Protein AF-A0A5B6ZRL1-F1 (afdb_monomer_lite)

Structure (mmCIF, N/CA/C/O backbone):
data_AF-A0A5B6ZRL1-F1
#
_entry.id   AF-A0A5B6ZRL1-F1
#
loop_
_atom_site.group_PDB
_atom_site.id
_atom_site.type_symbol
_atom_site.label_atom_id
_atom_site.label_alt_id
_atom_site.label_comp_id
_atom_site.label_asym_id
_atom_site.label_entity_id
_atom_site.label_seq_id
_atom_site.pdbx_PDB_ins_code
_atom_site.Cartn_x
_atom_site.Cartn_y
_atom_site.Cartn_z
_atom_site.occupancy
_atom_site.B_iso_or_equiv
_atom_site.auth_seq_id
_atom_site.auth_comp_id
_atom_site.auth_asym_id
_atom_site.auth_atom_id
_atom_site.pdbx_PDB_model_num
ATOM 1 N N . LEU A 1 1 ? 3.413 15.787 -15.673 1.00 59.19 1 LEU A N 1
ATOM 2 C CA . LEU A 1 1 ? 4.316 14.612 -15.579 1.00 59.19 1 LEU A CA 1
ATOM 3 C C . LEU A 1 1 ? 5.682 14.941 -14.948 1.00 59.19 1 LEU A C 1
ATOM 5 O O . LEU A 1 1 ? 6.526 14.059 -14.912 1.00 59.19 1 LEU A O 1
ATOM 9 N N . SER A 1 2 ? 5.915 16.149 -14.403 1.00 73.62 2 SER A N 1
ATOM 10 C CA . SER A 1 2 ? 7.206 16.544 -13.793 1.00 73.62 2 SER A CA 1
ATOM 11 C C . SER A 1 2 ? 7.621 15.708 -12.577 1.00 73.62 2 SER A C 1
ATOM 13 O O . SER A 1 2 ? 8.793 15.676 -12.236 1.00 73.62 2 SER A O 1
ATOM 15 N N . GLU A 1 3 ? 6.664 15.022 -11.952 1.00 80.38 3 GLU A N 1
ATOM 16 C CA . GLU A 1 3 ? 6.869 14.191 -10.762 1.00 80.38 3 GLU A CA 1
ATOM 17 C C . GLU A 1 3 ? 6.916 12.687 -11.077 1.00 80.38 3 GLU A C 1
ATOM 19 O O . GLU A 1 3 ? 6.940 11.867 -10.162 1.00 80.38 3 GLU A O 1
ATOM 24 N N . LEU A 1 4 ? 6.883 12.299 -12.359 1.00 81.25 4 LEU A N 1
ATOM 25 C CA . LEU A 1 4 ? 6.830 10.892 -12.759 1.00 81.25 4 LEU A CA 1
ATOM 26 C C . LEU A 1 4 ? 8.109 10.167 -12.318 1.00 81.25 4 LEU A C 1
ATOM 28 O O . LEU A 1 4 ? 9.207 10.618 -12.639 1.00 81.25 4 LEU A O 1
ATOM 32 N N . GLN A 1 5 ? 7.959 9.048 -11.608 1.00 82.69 5 GLN A N 1
ATOM 33 C CA . GLN A 1 5 ? 9.084 8.236 -11.121 1.00 82.69 5 GLN A CA 1
ATOM 34 C C . GLN A 1 5 ? 9.186 6.875 -11.807 1.00 82.69 5 GLN A C 1
ATOM 36 O O . GLN A 1 5 ? 10.269 6.295 -11.884 1.00 82.69 5 GLN A O 1
ATOM 41 N N . THR A 1 6 ? 8.070 6.373 -12.331 1.00 81.00 6 THR A N 1
ATOM 42 C CA . THR A 1 6 ? 7.945 4.990 -12.782 1.00 81.00 6 THR A CA 1
ATOM 43 C C . THR A 1 6 ? 7.030 4.914 -13.994 1.00 81.00 6 THR A C 1
ATOM 45 O O . THR A 1 6 ? 5.968 5.536 -14.010 1.00 81.00 6 THR A O 1
ATOM 48 N N . VAL A 1 7 ? 7.432 4.128 -14.987 1.00 85.31 7 VAL A N 1
ATOM 49 C CA . VAL A 1 7 ? 6.616 3.740 -16.139 1.00 85.31 7 VAL A CA 1
ATOM 50 C C . VAL A 1 7 ? 6.616 2.220 -16.207 1.00 85.31 7 VAL A C 1
ATOM 52 O O . VAL A 1 7 ? 7.677 1.624 -16.352 1.00 85.31 7 VAL A O 1
ATOM 55 N N . ILE A 1 8 ? 5.446 1.594 -16.090 1.00 85.00 8 ILE A N 1
ATOM 56 C CA . ILE A 1 8 ? 5.273 0.146 -16.258 1.00 85.00 8 ILE A CA 1
ATOM 57 C C . ILE A 1 8 ? 4.310 -0.051 -17.421 1.00 85.00 8 ILE A C 1
ATOM 59 O O . ILE A 1 8 ? 3.142 0.319 -17.332 1.00 85.00 8 ILE A O 1
ATOM 63 N N . LEU A 1 9 ? 4.819 -0.599 -18.520 1.00 88.25 9 LEU A N 1
ATOM 64 C CA . LEU A 1 9 ? 4.076 -0.847 -19.756 1.00 88.25 9 LEU A CA 1
ATOM 65 C C . LEU A 1 9 ? 4.361 -2.260 -20.283 1.00 88.25 9 LEU A C 1
ATOM 67 O O . LEU A 1 9 ? 4.438 -2.499 -21.488 1.00 88.25 9 LEU A O 1
ATOM 71 N N . ARG A 1 10 ? 4.495 -3.225 -19.374 1.00 86.94 10 ARG A N 1
ATOM 72 C CA . ARG A 1 10 ? 4.679 -4.641 -19.713 1.00 86.94 10 ARG A CA 1
ATOM 73 C C . ARG A 1 10 ? 3.472 -5.187 -20.478 1.00 86.94 10 ARG A C 1
ATOM 75 O O . ARG A 1 10 ? 2.354 -4.781 -20.183 1.00 86.94 10 ARG A O 1
ATOM 82 N N . HIS A 1 11 ? 3.669 -6.121 -21.407 1.00 86.75 11 HIS A N 1
ATOM 83 C CA . HIS A 1 11 ? 2.570 -6.804 -22.117 1.00 86.75 11 HIS A CA 1
ATOM 84 C C . HIS A 1 11 ? 1.607 -5.877 -22.889 1.00 86.75 11 HIS A C 1
ATOM 86 O O . HIS A 1 11 ? 0.419 -6.172 -23.005 1.00 86.75 11 HIS A O 1
ATOM 92 N N . ASN A 1 12 ? 2.096 -4.760 -23.434 1.00 91.12 12 ASN A N 1
ATOM 93 C CA . ASN A 1 12 ? 1.270 -3.779 -24.154 1.00 91.12 12 ASN A CA 1
ATOM 94 C C . ASN A 1 12 ? 1.413 -3.852 -25.683 1.00 91.12 12 ASN A C 1
ATOM 96 O O . ASN A 1 12 ? 0.929 -2.966 -26.383 1.00 91.12 12 ASN A O 1
ATOM 100 N N . GLN A 1 13 ? 2.069 -4.891 -26.214 1.00 93.62 13 GLN A N 1
ATOM 101 C CA . GLN A 1 13 ? 2.293 -5.078 -27.656 1.00 93.62 13 GLN A CA 1
ATOM 102 C C . GLN A 1 13 ? 3.012 -3.889 -28.327 1.00 93.62 13 GLN A C 1
ATOM 104 O O . GLN A 1 13 ? 2.848 -3.646 -29.523 1.00 93.62 13 GLN A O 1
ATOM 109 N N . LEU A 1 14 ? 3.819 -3.139 -27.570 1.00 94.69 14 LEU A N 1
ATOM 110 C CA . LEU A 1 14 ? 4.582 -2.005 -28.093 1.00 94.69 14 LEU A CA 1
ATOM 111 C C . LEU A 1 14 ? 5.613 -2.506 -29.109 1.00 94.69 14 LEU A C 1
ATOM 113 O O . LEU A 1 14 ? 6.352 -3.437 -28.806 1.00 94.69 14 LEU A O 1
ATOM 117 N N . TYR A 1 15 ? 5.671 -1.912 -30.301 1.00 95.56 15 TYR A N 1
ATOM 118 C CA . TYR A 1 15 ? 6.506 -2.394 -31.404 1.00 95.56 15 TYR A CA 1
ATOM 119 C C . TYR A 1 15 ? 7.391 -1.296 -31.999 1.00 95.56 15 TYR A C 1
ATOM 121 O O . TYR A 1 15 ? 7.114 -0.107 -31.856 1.00 95.56 15 TYR A O 1
ATOM 129 N N . GLY A 1 16 ? 8.437 -1.717 -32.712 1.00 93.44 16 GLY A N 1
ATOM 130 C CA . GLY A 1 16 ? 9.358 -0.823 -33.414 1.00 93.44 16 GLY A CA 1
ATOM 131 C C . GLY A 1 16 ? 10.571 -0.426 -32.574 1.00 93.44 16 GLY A C 1
ATOM 132 O O . GLY A 1 16 ? 11.049 -1.211 -31.752 1.00 93.44 16 GLY A O 1
ATOM 133 N N . THR A 1 17 ? 11.090 0.775 -32.828 1.00 93.31 17 THR A N 1
ATOM 134 C CA . THR A 1 17 ? 12.260 1.332 -32.138 1.00 93.31 17 THR A CA 1
ATOM 135 C C . THR A 1 17 ? 11.820 2.145 -30.926 1.00 93.31 17 THR A C 1
ATOM 137 O O . THR A 1 17 ? 11.019 3.070 -31.057 1.00 93.31 17 THR A O 1
ATOM 140 N N . LEU A 1 18 ? 12.360 1.824 -29.751 1.00 91.88 18 LEU A N 1
ATOM 141 C CA . LEU A 1 18 ? 12.148 2.606 -28.539 1.00 91.88 18 LEU A CA 1
ATOM 142 C C . LEU A 1 18 ? 13.050 3.847 -28.544 1.00 91.88 18 LEU A C 1
ATOM 144 O O . LEU A 1 18 ? 14.272 3.723 -28.583 1.00 91.88 18 LEU A O 1
ATOM 148 N N . ASP A 1 19 ? 12.439 5.025 -28.441 1.00 89.50 19 ASP A N 1
ATOM 149 C CA . ASP A 1 19 ? 13.113 6.303 -28.201 1.00 89.50 19 ASP A CA 1
ATOM 150 C C . ASP A 1 19 ? 12.474 6.982 -26.980 1.00 89.50 19 ASP A C 1
ATOM 152 O O . ASP A 1 19 ? 11.289 7.319 -26.980 1.00 89.50 19 ASP A O 1
ATOM 156 N N . ILE A 1 20 ? 13.256 7.140 -25.910 1.00 83.19 20 ILE A N 1
ATOM 157 C CA . ILE A 1 20 ? 12.820 7.779 -24.655 1.00 83.19 20 ILE A CA 1
ATOM 158 C C . ILE A 1 20 ? 12.861 9.318 -24.785 1.00 83.19 20 ILE A C 1
ATOM 160 O O . ILE A 1 20 ? 12.244 10.042 -23.997 1.00 83.19 20 ILE A O 1
ATOM 164 N N . GLY A 1 21 ? 13.561 9.835 -25.797 1.00 82.50 21 GLY A N 1
ATOM 165 C CA . GLY A 1 21 ? 13.772 11.255 -26.023 1.00 82.50 21 GLY A CA 1
ATOM 166 C C . GLY A 1 21 ? 14.648 11.907 -24.951 1.00 82.50 21 GLY A C 1
ATOM 167 O O . GLY A 1 21 ? 15.450 11.268 -24.270 1.00 82.50 21 GLY A O 1
ATOM 168 N N . SER A 1 22 ? 14.506 13.227 -24.807 1.00 78.94 22 SER A N 1
ATOM 169 C CA . SER A 1 22 ? 15.302 14.057 -23.884 1.00 78.94 22 SER A CA 1
ATOM 170 C C . SER A 1 22 ? 14.465 14.835 -22.860 1.00 78.94 22 SER A C 1
ATOM 172 O O . SER A 1 22 ? 15.020 15.496 -21.979 1.00 78.94 22 SER A O 1
ATOM 174 N N . SER A 1 23 ? 13.133 14.771 -22.965 1.00 79.44 23 SER A N 1
ATOM 175 C CA . SER A 1 23 ? 12.187 15.547 -22.155 1.00 79.44 23 SER A CA 1
ATOM 176 C C . SER A 1 23 ? 11.339 14.632 -21.270 1.00 79.44 23 SER A C 1
ATOM 178 O O . SER A 1 23 ? 10.169 14.368 -21.538 1.00 79.44 23 SER A O 1
ATOM 180 N N . TYR A 1 24 ? 11.947 14.127 -20.200 1.00 82.50 24 TYR A N 1
ATOM 181 C CA . TYR A 1 24 ? 11.280 13.314 -19.184 1.00 82.50 24 TYR A CA 1
ATOM 182 C C . TYR A 1 24 ? 11.570 13.851 -17.777 1.00 82.50 24 TYR A C 1
ATOM 184 O O . TYR A 1 24 ? 12.460 14.678 -17.568 1.00 82.50 24 TYR A O 1
ATOM 192 N N . SER A 1 25 ? 10.775 13.402 -16.803 1.00 83.94 25 SER A N 1
ATOM 193 C CA . SER A 1 25 ? 10.901 13.789 -15.393 1.00 83.94 25 SER A CA 1
ATOM 194 C C . SER A 1 25 ? 12.310 13.517 -14.858 1.00 83.94 25 SER A C 1
ATOM 196 O O . SER A 1 25 ? 12.834 12.416 -15.011 1.00 83.94 25 SER A O 1
ATOM 198 N N . ASN A 1 26 ? 12.901 14.483 -14.152 1.00 83.88 26 ASN A N 1
ATOM 199 C CA . ASN A 1 26 ? 14.182 14.294 -13.459 1.00 83.88 26 ASN A CA 1
ATOM 200 C C . ASN A 1 26 ? 14.082 13.334 -12.261 1.00 83.88 26 ASN A C 1
ATOM 202 O O . ASN A 1 26 ? 15.104 12.957 -11.695 1.00 83.88 26 ASN A O 1
ATOM 206 N N . ARG A 1 27 ? 12.861 12.957 -11.868 1.00 82.00 27 ARG A N 1
ATOM 207 C CA . ARG A 1 27 ? 12.589 11.961 -10.829 1.00 82.00 27 ARG A CA 1
ATOM 208 C C . ARG A 1 27 ? 12.329 10.568 -11.388 1.00 82.00 27 ARG A C 1
ATOM 210 O O . ARG A 1 27 ? 12.093 9.662 -10.595 1.00 82.00 27 ARG A O 1
ATOM 217 N N . LEU A 1 28 ? 12.334 10.398 -12.712 1.00 84.56 28 LEU A N 1
ATOM 218 C CA . LEU A 1 28 ? 12.143 9.097 -13.341 1.00 84.56 28 LEU A CA 1
ATOM 219 C C . LEU A 1 28 ? 13.288 8.169 -12.923 1.00 84.56 28 LEU A C 1
ATOM 221 O O . LEU A 1 28 ? 14.454 8.530 -13.055 1.00 84.56 28 LEU A O 1
ATOM 225 N N . LYS A 1 29 ? 12.940 6.998 -12.390 1.00 84.62 29 LYS A N 1
ATOM 226 C CA . LYS A 1 29 ? 13.881 5.987 -11.892 1.00 84.62 29 LYS A CA 1
ATOM 227 C C . LYS A 1 29 ? 13.733 4.647 -12.599 1.00 84.62 29 LYS A C 1
ATOM 229 O O . LYS A 1 29 ? 14.723 3.945 -12.730 1.00 84.62 29 LYS A O 1
ATOM 234 N N . LEU A 1 30 ? 12.525 4.292 -13.044 1.00 84.94 30 LEU A N 1
ATOM 235 C CA . LEU A 1 30 ? 12.254 3.000 -13.678 1.00 84.94 30 LEU A CA 1
ATOM 236 C C . LEU A 1 30 ? 11.377 3.151 -14.918 1.00 84.94 30 LEU A C 1
ATOM 238 O O . LEU A 1 30 ? 10.323 3.790 -14.868 1.00 84.94 30 LEU A O 1
ATOM 242 N N . ILE A 1 31 ? 11.786 2.481 -15.989 1.00 88.81 31 ILE A N 1
ATOM 243 C CA . ILE A 1 31 ? 10.973 2.203 -17.167 1.00 88.81 31 ILE A CA 1
ATOM 244 C C . ILE A 1 31 ? 10.985 0.690 -17.380 1.00 88.81 31 ILE A C 1
ATOM 246 O O . ILE A 1 31 ? 12.024 0.094 -17.654 1.00 88.81 31 ILE A O 1
ATOM 250 N N . ASP A 1 32 ? 9.824 0.068 -17.246 1.00 88.50 32 ASP A N 1
ATOM 251 C CA . ASP A 1 32 ? 9.654 -1.369 -17.373 1.00 88.50 32 ASP A CA 1
ATOM 252 C C . ASP A 1 32 ? 8.766 -1.700 -18.575 1.00 88.50 32 ASP A C 1
ATOM 254 O O . ASP A 1 32 ? 7.565 -1.413 -18.592 1.00 88.50 32 ASP A O 1
ATOM 258 N N . LEU A 1 33 ? 9.391 -2.278 -19.598 1.00 93.06 33 LEU A N 1
ATOM 259 C CA . LEU A 1 33 ? 8.810 -2.558 -20.909 1.00 93.06 33 LEU A CA 1
ATOM 260 C C . LEU A 1 33 ? 8.903 -4.048 -21.258 1.00 93.06 33 LEU A C 1
ATOM 262 O O . LEU A 1 33 ? 8.893 -4.412 -22.437 1.00 93.06 33 LEU A O 1
ATOM 266 N N . GLN A 1 34 ? 8.979 -4.919 -20.250 1.00 92.06 34 GLN A N 1
ATOM 267 C CA . GLN A 1 34 ? 9.082 -6.363 -20.458 1.00 92.06 34 GLN A CA 1
ATOM 268 C C . GLN A 1 34 ? 7.927 -6.923 -21.300 1.00 92.06 34 GLN A C 1
ATOM 270 O O . GLN A 1 34 ? 6.799 -6.432 -21.231 1.00 92.06 34 GLN A O 1
ATOM 275 N N . ASN A 1 35 ? 8.196 -7.991 -22.052 1.00 92.38 35 ASN A N 1
ATOM 276 C CA . ASN A 1 35 ? 7.186 -8.713 -22.836 1.00 92.38 35 ASN A CA 1
ATOM 277 C C . ASN A 1 35 ? 6.419 -7.798 -23.815 1.00 92.38 35 ASN A C 1
ATOM 279 O O . ASN A 1 35 ? 5.188 -7.743 -23.816 1.00 92.38 35 ASN A O 1
ATOM 283 N N . ASN A 1 36 ? 7.150 -7.038 -24.626 1.00 95.19 36 ASN A N 1
ATOM 284 C CA . ASN A 1 36 ? 6.610 -6.266 -25.746 1.00 95.19 36 ASN A CA 1
ATOM 285 C C . ASN A 1 36 ? 7.271 -6.737 -27.062 1.00 95.19 36 ASN A C 1
ATOM 287 O O . ASN A 1 36 ? 7.946 -7.761 -27.106 1.00 95.19 36 ASN A O 1
ATOM 291 N N . ASN A 1 37 ? 7.066 -6.000 -28.153 1.00 96.44 37 ASN A N 1
ATOM 292 C CA . ASN A 1 37 ? 7.576 -6.286 -29.496 1.00 96.44 37 ASN A CA 1
ATOM 293 C C . ASN A 1 37 ? 8.645 -5.269 -29.954 1.00 96.44 37 ASN A C 1
ATOM 295 O O . ASN A 1 37 ? 8.781 -4.987 -31.150 1.00 96.44 37 ASN A O 1
ATOM 299 N N . ILE A 1 38 ? 9.400 -4.698 -29.011 1.00 95.50 38 ILE A N 1
ATOM 300 C CA . ILE A 1 38 ? 10.424 -3.682 -29.286 1.00 95.50 38 ILE A CA 1
ATOM 301 C C . ILE A 1 38 ? 11.625 -4.347 -29.963 1.00 95.50 38 ILE A C 1
ATOM 303 O O . ILE A 1 38 ? 12.258 -5.250 -29.415 1.00 95.50 38 ILE A O 1
ATOM 307 N N . SER A 1 39 ? 11.934 -3.913 -31.181 1.00 93.94 39 SER A N 1
ATOM 308 C CA . SER A 1 39 ? 12.965 -4.528 -32.019 1.00 93.94 39 SER A CA 1
ATOM 309 C C . SER A 1 39 ? 14.304 -3.809 -31.984 1.00 93.94 39 SER A C 1
ATOM 311 O O . SER A 1 39 ? 15.302 -4.404 -32.385 1.00 93.94 39 SER A O 1
ATOM 313 N N . ASP A 1 40 ? 14.304 -2.547 -31.561 1.00 91.62 40 ASP A N 1
ATOM 314 C CA . ASP A 1 40 ? 15.478 -1.682 -31.540 1.00 91.62 40 ASP A CA 1
ATOM 315 C C . ASP A 1 40 ? 15.335 -0.617 -30.441 1.00 91.62 40 ASP A C 1
ATOM 317 O O . ASP A 1 40 ? 14.221 -0.329 -29.993 1.00 91.62 40 ASP A O 1
ATOM 321 N N . PHE A 1 41 ? 16.442 -0.030 -30.001 1.00 86.94 41 PHE A N 1
ATOM 322 C CA . PHE A 1 41 ? 16.476 0.931 -28.90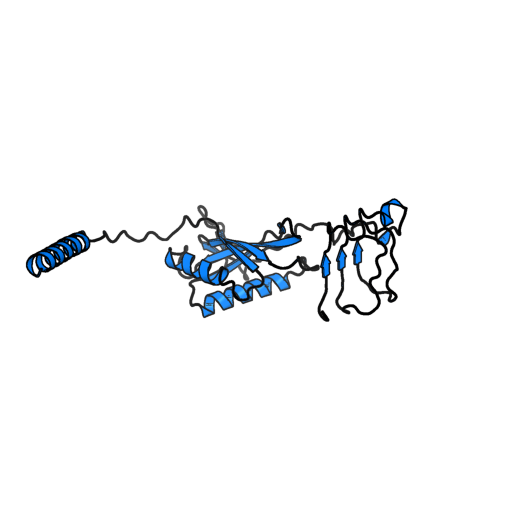3 1.00 86.94 41 PHE A CA 1
ATOM 323 C C . PHE A 1 41 ? 17.499 2.033 -29.167 1.00 86.94 41 PHE A C 1
ATOM 325 O O . PHE A 1 41 ? 18.676 1.767 -29.403 1.00 86.94 41 PHE A O 1
ATOM 332 N N . THR A 1 42 ? 17.048 3.282 -29.069 1.00 85.00 42 THR A N 1
ATOM 333 C CA . THR A 1 42 ? 17.929 4.448 -29.054 1.00 85.00 42 THR A CA 1
ATOM 334 C C . THR A 1 42 ? 18.210 4.823 -27.599 1.00 85.00 42 THR A C 1
ATOM 336 O O . THR A 1 42 ? 17.278 5.234 -26.900 1.00 85.00 42 THR A O 1
ATOM 339 N N . PRO A 1 43 ? 19.460 4.684 -27.118 1.00 74.19 43 PRO A N 1
ATOM 340 C CA . PRO A 1 43 ? 19.793 5.022 -25.744 1.00 74.19 43 PRO A CA 1
ATOM 341 C C . PRO A 1 43 ? 19.479 6.495 -25.455 1.00 74.19 43 PRO A C 1
ATOM 343 O O . PRO A 1 43 ? 19.643 7.348 -26.336 1.00 74.19 43 PRO A O 1
ATOM 346 N N . PRO A 1 44 ? 19.015 6.820 -24.236 1.00 72.12 44 PRO A N 1
ATOM 347 C CA . PRO A 1 44 ? 18.703 8.189 -23.876 1.00 72.12 44 PRO A CA 1
ATOM 348 C C . PRO A 1 44 ? 19.942 9.071 -24.034 1.00 72.12 44 PRO A C 1
ATOM 350 O O . PRO A 1 44 ? 21.059 8.705 -23.682 1.00 72.12 44 PRO A O 1
ATOM 353 N N . SER A 1 45 ? 19.724 10.286 -24.527 1.00 64.69 45 SER A N 1
ATOM 354 C CA . SER A 1 45 ? 20.784 11.271 -24.785 1.00 64.69 45 SER A CA 1
ATOM 355 C C . SER A 1 45 ? 21.430 11.844 -23.513 1.00 64.69 45 SER A C 1
ATOM 357 O O . SER A 1 45 ? 22.381 12.619 -23.600 1.00 64.69 45 SER A O 1
ATOM 359 N N . ARG A 1 46 ? 20.928 11.479 -22.327 1.00 63.94 46 ARG A N 1
ATOM 360 C CA . ARG A 1 46 ? 21.510 11.813 -21.024 1.00 63.94 46 ARG A CA 1
ATOM 361 C C . ARG A 1 46 ? 21.841 10.531 -20.268 1.00 63.94 46 ARG A C 1
ATOM 363 O O . ARG A 1 46 ? 20.958 9.696 -20.082 1.00 63.94 46 ARG A O 1
ATOM 370 N N . GLU A 1 47 ? 23.070 10.435 -19.764 1.00 58.38 47 GLU A N 1
ATOM 371 C CA . GLU A 1 47 ? 23.427 9.476 -18.715 1.00 58.38 47 GLU A CA 1
ATOM 372 C C . GLU A 1 47 ? 22.663 9.836 -17.442 1.00 58.38 47 GLU A C 1
ATOM 374 O O . GLU A 1 47 ? 23.032 10.741 -16.696 1.00 58.38 47 GLU A O 1
ATOM 379 N N . ASN A 1 48 ? 21.562 9.134 -17.209 1.00 63.72 48 ASN A N 1
ATOM 380 C CA . ASN A 1 48 ? 20.794 9.233 -15.982 1.00 63.72 48 ASN A CA 1
ATOM 381 C C . ASN A 1 48 ? 20.696 7.840 -15.359 1.00 63.72 48 ASN A C 1
ATOM 383 O O . ASN A 1 48 ? 20.602 6.848 -16.076 1.00 63.72 48 ASN A O 1
ATOM 387 N N . ASN A 1 49 ? 20.627 7.779 -14.026 1.00 73.81 49 ASN A N 1
ATOM 388 C CA . ASN A 1 49 ? 20.417 6.552 -13.245 1.00 73.81 49 ASN A CA 1
ATOM 389 C C . ASN A 1 49 ? 18.975 6.012 -13.386 1.00 73.81 49 ASN A C 1
ATOM 391 O O . ASN A 1 49 ? 18.302 5.757 -12.387 1.00 73.81 49 ASN A O 1
ATOM 395 N N . ILE A 1 50 ? 18.462 5.922 -14.613 1.00 82.69 50 ILE A N 1
ATOM 396 C CA . ILE A 1 50 ? 17.175 5.304 -14.918 1.00 82.69 50 ILE A CA 1
ATOM 397 C C . ILE A 1 50 ? 17.434 3.830 -15.177 1.00 82.69 50 ILE A C 1
ATOM 399 O O . ILE A 1 50 ? 18.185 3.467 -16.078 1.00 82.69 50 ILE A O 1
ATOM 403 N N . THR A 1 51 ? 16.763 2.978 -14.421 1.00 86.50 51 THR A N 1
ATOM 404 C CA . THR A 1 51 ? 16.687 1.559 -14.726 1.00 86.50 51 THR A CA 1
ATOM 405 C C . THR A 1 51 ? 15.708 1.353 -15.879 1.00 86.50 51 THR A C 1
ATOM 407 O O . THR A 1 51 ? 14.533 1.703 -15.768 1.00 86.50 51 THR A O 1
ATOM 410 N N . LEU A 1 52 ? 16.185 0.785 -16.984 1.00 89.25 52 LEU A N 1
ATOM 411 C CA . LEU A 1 52 ? 15.365 0.391 -18.127 1.00 89.25 52 LEU A CA 1
ATOM 412 C C . LEU A 1 52 ? 15.383 -1.133 -18.260 1.00 89.25 52 LEU A C 1
ATOM 414 O O . LEU A 1 52 ? 16.454 -1.729 -18.308 1.00 89.25 52 LEU A O 1
ATOM 418 N N . ILE A 1 53 ? 14.202 -1.747 -18.338 1.00 91.06 53 ILE A N 1
ATOM 419 C CA . ILE A 1 53 ? 14.045 -3.203 -18.418 1.00 91.06 53 ILE A CA 1
ATOM 420 C C . ILE A 1 53 ? 13.311 -3.568 -19.714 1.00 91.06 53 ILE A C 1
ATOM 422 O O . ILE A 1 53 ? 12.142 -3.222 -19.891 1.00 91.06 53 ILE A O 1
ATOM 426 N N . LEU A 1 54 ? 13.996 -4.290 -20.608 1.00 92.94 54 LEU A N 1
ATOM 427 C CA . LEU A 1 54 ? 13.520 -4.713 -21.935 1.00 92.94 54 LEU A CA 1
ATOM 428 C C . LEU A 1 54 ? 13.422 -6.238 -22.093 1.00 92.94 54 LEU A C 1
ATOM 430 O O . LEU A 1 54 ? 13.244 -6.729 -23.206 1.00 92.94 54 LEU A O 1
ATOM 434 N N . VAL A 1 55 ? 13.513 -7.001 -21.002 1.00 92.69 55 VAL A N 1
ATOM 435 C CA . VAL A 1 55 ? 13.483 -8.475 -21.031 1.00 92.69 55 VAL A CA 1
ATOM 436 C C . VAL A 1 55 ? 12.282 -8.998 -21.836 1.00 92.69 55 VAL A C 1
ATOM 438 O O . VAL A 1 55 ? 11.185 -8.441 -21.765 1.00 92.69 55 VAL A O 1
ATOM 441 N N . HIS A 1 56 ? 12.501 -10.063 -22.614 1.00 92.88 56 HIS A N 1
ATOM 442 C CA . HIS A 1 56 ? 11.509 -10.663 -23.519 1.00 92.88 56 HIS A CA 1
ATOM 443 C C . HIS A 1 56 ? 10.964 -9.697 -24.589 1.00 92.88 56 HIS A C 1
ATOM 445 O O . HIS A 1 56 ? 9.783 -9.722 -24.926 1.00 92.88 56 HIS A O 1
ATOM 451 N N . ASN A 1 57 ? 11.826 -8.829 -25.120 1.00 95.00 57 ASN A N 1
ATOM 452 C CA . ASN A 1 57 ? 11.585 -8.112 -26.371 1.00 95.00 57 ASN A CA 1
ATOM 453 C C . ASN A 1 57 ? 12.522 -8.645 -27.473 1.00 95.00 57 ASN A C 1
ATOM 455 O O . ASN A 1 57 ? 13.646 -9.047 -27.151 1.00 95.00 57 ASN A O 1
ATOM 459 N N . PRO A 1 58 ? 12.143 -8.564 -28.767 1.00 95.12 58 PRO A N 1
ATOM 460 C CA . PRO A 1 58 ? 13.005 -8.959 -29.887 1.00 95.12 58 PRO A CA 1
ATOM 461 C C . PRO A 1 58 ? 14.398 -8.306 -29.886 1.00 95.12 58 PRO A C 1
ATOM 463 O O . PRO A 1 58 ? 15.353 -8.892 -30.391 1.00 95.12 58 PRO A O 1
ATOM 466 N N . PHE A 1 59 ? 14.533 -7.104 -29.315 1.00 93.75 59 PHE A N 1
ATOM 467 C CA . PHE A 1 59 ? 15.822 -6.452 -29.067 1.00 93.75 59 PHE A CA 1
ATOM 468 C C . PHE A 1 59 ? 16.789 -7.344 -28.265 1.00 93.75 59 PHE A C 1
ATOM 470 O O . PHE A 1 59 ? 17.940 -7.521 -28.660 1.00 93.75 59 PHE A O 1
ATOM 477 N N . CYS A 1 60 ? 16.317 -7.960 -27.179 1.00 92.75 60 CYS A N 1
ATOM 478 C CA . CYS A 1 60 ? 17.137 -8.811 -26.317 1.00 92.75 60 CYS A CA 1
ATOM 479 C C . CYS A 1 60 ? 17.456 -10.169 -26.952 1.00 92.75 60 CYS A C 1
ATOM 481 O O . CYS A 1 60 ? 18.549 -10.694 -26.762 1.00 92.75 60 CYS A O 1
ATOM 483 N N . GLU A 1 61 ? 16.545 -10.720 -27.757 1.00 88.75 61 GLU A N 1
ATOM 484 C CA . GLU A 1 61 ? 16.763 -11.995 -28.460 1.00 88.75 61 GLU A CA 1
ATOM 485 C C . GLU A 1 61 ? 17.878 -11.909 -29.509 1.00 88.75 61 GLU A C 1
ATOM 487 O O . GLU A 1 61 ? 18.581 -12.884 -29.765 1.00 88.75 61 GLU A O 1
ATOM 492 N N . LYS A 1 62 ? 18.069 -10.726 -30.104 1.00 86.31 62 LYS A N 1
ATOM 493 C CA . LYS A 1 62 ? 19.112 -10.468 -31.106 1.00 86.31 62 LYS A CA 1
ATOM 494 C C . LYS A 1 62 ? 20.489 -10.167 -30.500 1.00 86.31 62 LYS A C 1
ATOM 496 O O . LYS A 1 62 ? 21.400 -9.815 -31.245 1.00 86.31 62 LYS A O 1
ATOM 501 N N . GLY A 1 63 ? 20.645 -10.290 -29.181 1.00 78.19 63 GLY A N 1
ATOM 502 C CA . GLY A 1 63 ? 21.875 -9.917 -28.476 1.00 78.19 63 GLY A CA 1
ATOM 503 C C . GLY A 1 63 ? 21.985 -8.417 -28.188 1.00 78.19 63 GLY A C 1
ATOM 504 O O . GLY A 1 63 ? 23.091 -7.881 -28.163 1.00 78.19 63 GLY A O 1
ATOM 505 N N . GLY A 1 64 ? 20.852 -7.728 -28.006 1.00 71.44 64 GLY A N 1
ATOM 506 C CA . GLY A 1 64 ? 20.817 -6.358 -27.490 1.00 71.44 64 GLY A CA 1
ATOM 507 C C . GLY A 1 64 ? 21.484 -6.236 -26.111 1.00 71.44 64 GLY A C 1
ATOM 508 O O . GLY A 1 64 ? 21.629 -7.225 -25.396 1.00 71.44 64 GLY A O 1
ATOM 509 N N . GLY A 1 65 ? 21.912 -5.019 -25.752 1.00 78.06 65 GLY A N 1
ATOM 510 C CA . GLY A 1 65 ? 22.779 -4.746 -24.594 1.00 78.06 65 GLY A CA 1
ATOM 511 C C . GLY A 1 65 ? 22.361 -5.448 -23.293 1.00 78.06 65 GLY A C 1
ATOM 512 O O . GLY A 1 65 ? 21.230 -5.286 -22.831 1.00 78.06 65 GLY A O 1
ATOM 513 N N . GLU A 1 66 ? 23.300 -6.193 -22.691 1.00 78.38 66 GLU A N 1
ATOM 514 C CA . GLU A 1 66 ? 23.066 -7.057 -21.518 1.00 78.38 66 GLU A CA 1
ATOM 515 C C . GLU A 1 66 ? 22.452 -6.310 -20.320 1.00 78.38 66 GLU A C 1
ATOM 517 O O . GLU A 1 66 ? 21.635 -6.869 -19.586 1.00 78.38 66 GLU A O 1
ATOM 522 N N . GLU A 1 67 ? 22.784 -5.028 -20.149 1.00 84.25 67 GLU A N 1
ATOM 523 C CA . GLU A 1 67 ? 22.291 -4.195 -19.046 1.00 84.25 67 GLU A CA 1
ATOM 524 C C . GLU A 1 67 ? 20.771 -3.953 -19.081 1.00 84.25 67 GLU A C 1
ATOM 526 O O . GLU A 1 67 ? 20.144 -3.869 -18.028 1.00 84.25 67 GLU A O 1
ATOM 531 N N . TYR A 1 68 ? 20.158 -3.905 -20.270 1.00 88.06 68 TYR A N 1
ATOM 532 C CA . TYR A 1 68 ? 18.711 -3.693 -20.435 1.00 88.06 68 TYR A CA 1
ATOM 533 C C . TYR A 1 68 ? 17.927 -5.005 -20.485 1.00 88.06 68 TYR A C 1
ATOM 535 O O . TYR A 1 68 ? 16.708 -5.032 -20.303 1.00 88.06 68 TYR A O 1
ATOM 543 N N . CYS A 1 69 ? 18.627 -6.100 -20.769 1.00 90.88 69 CYS A N 1
ATOM 544 C CA . CYS A 1 69 ? 18.060 -7.422 -20.992 1.00 90.88 69 CYS A CA 1
ATOM 545 C C . CYS A 1 69 ? 18.137 -8.318 -19.751 1.00 90.88 69 CYS A C 1
ATOM 547 O O . CYS A 1 69 ? 17.958 -9.532 -19.845 1.00 90.88 69 CYS A O 1
ATOM 549 N N . THR A 1 70 ? 18.333 -7.717 -18.576 1.00 87.31 70 THR A N 1
ATOM 550 C CA . THR A 1 70 ? 18.289 -8.382 -17.272 1.00 87.31 70 THR A CA 1
ATOM 551 C C . THR A 1 70 ? 17.356 -7.637 -16.315 1.00 87.31 70 THR A C 1
ATOM 553 O O . THR A 1 70 ? 17.136 -6.434 -16.441 1.00 87.31 70 THR A O 1
ATOM 556 N N . VAL A 1 71 ? 16.767 -8.358 -15.355 1.00 79.81 71 VAL A N 1
ATOM 557 C CA . VAL A 1 71 ? 15.987 -7.745 -14.269 1.00 79.81 71 VAL A CA 1
ATOM 558 C C . VAL A 1 71 ? 16.923 -7.537 -13.077 1.00 79.81 71 VAL A C 1
ATOM 560 O O . VAL A 1 71 ? 17.432 -8.527 -12.543 1.00 79.81 71 VAL A O 1
ATOM 563 N N . PRO A 1 72 ? 17.164 -6.296 -12.618 1.00 72.56 72 PRO A N 1
ATOM 564 C CA . PRO A 1 72 ? 17.991 -6.073 -11.439 1.00 72.56 72 PRO A CA 1
ATOM 565 C C . PRO A 1 72 ? 17.350 -6.694 -10.192 1.00 72.56 72 PRO A C 1
ATOM 567 O O . PRO A 1 72 ? 16.137 -6.608 -10.000 1.00 72.56 72 PRO A O 1
ATOM 570 N N . GLN A 1 73 ? 18.168 -7.258 -9.301 1.00 56.56 73 GLN A N 1
ATOM 571 C CA . GLN A 1 73 ? 17.712 -7.994 -8.108 1.00 56.56 73 GLN A CA 1
ATOM 572 C C . GLN A 1 73 ? 16.794 -7.175 -7.173 1.00 56.56 73 GLN A C 1
ATOM 574 O O . GLN A 1 73 ? 15.945 -7.747 -6.500 1.00 56.56 73 GLN A O 1
ATOM 579 N N . GLY A 1 74 ? 16.908 -5.840 -7.156 1.00 55.03 74 GLY A N 1
ATOM 580 C CA . GLY A 1 74 ? 16.020 -4.952 -6.385 1.00 55.03 74 GLY A CA 1
ATOM 581 C C . GLY A 1 74 ? 14.659 -4.653 -7.037 1.00 55.03 74 GLY A C 1
ATOM 582 O O . GLY A 1 74 ? 13.761 -4.148 -6.369 1.00 55.03 74 GLY A O 1
ATOM 583 N N . HIS A 1 75 ? 14.499 -4.964 -8.327 1.00 54.03 75 HIS A N 1
ATOM 584 C CA . HIS A 1 75 ? 13.265 -4.778 -9.106 1.00 54.03 75 HIS A CA 1
ATOM 585 C C . HIS A 1 75 ? 12.570 -6.098 -9.452 1.00 54.03 75 HIS A C 1
ATOM 587 O O . HIS A 1 75 ? 11.490 -6.099 -10.048 1.00 54.03 75 HIS A O 1
ATOM 593 N N . GLN A 1 76 ? 13.169 -7.215 -9.043 1.00 49.44 76 GLN A N 1
ATOM 594 C CA . GLN A 1 76 ? 12.485 -8.490 -8.921 1.00 49.44 76 GLN A CA 1
ATOM 595 C C . GLN A 1 76 ? 11.312 -8.310 -7.948 1.00 49.44 76 GLN A C 1
ATOM 597 O O . GLN A 1 76 ? 11.417 -7.507 -7.019 1.00 49.44 76 GLN A O 1
ATOM 602 N N . GLU A 1 77 ? 10.185 -8.983 -8.196 1.00 51.56 77 GLU A N 1
ATOM 603 C CA . GLU A 1 77 ? 8.978 -8.934 -7.359 1.00 51.56 77 GLU A CA 1
ATOM 604 C C . GLU A 1 77 ? 9.332 -9.233 -5.899 1.00 51.56 77 GLU A C 1
ATOM 606 O O . GLU A 1 77 ? 9.382 -10.377 -5.451 1.00 51.56 77 GLU A O 1
ATOM 611 N N . SER A 1 78 ? 9.661 -8.182 -5.156 1.00 46.06 78 SER A N 1
ATOM 612 C CA . SER A 1 78 ? 9.997 -8.282 -3.756 1.00 46.06 78 SER A CA 1
ATOM 613 C C . SER A 1 78 ? 8.680 -8.421 -3.019 1.00 46.06 78 SER A C 1
ATOM 615 O O . SER A 1 78 ? 7.858 -7.504 -2.990 1.00 46.06 78 SER A O 1
ATOM 617 N N . ASN A 1 79 ? 8.487 -9.594 -2.420 1.00 50.56 79 ASN A N 1
ATOM 618 C CA . ASN A 1 79 ? 7.558 -9.790 -1.318 1.00 50.56 79 ASN A CA 1
ATOM 619 C C . ASN A 1 79 ? 8.042 -8.898 -0.167 1.00 50.56 79 ASN A C 1
ATOM 621 O O . ASN A 1 79 ? 8.781 -9.343 0.710 1.00 50.56 79 ASN A O 1
ATOM 625 N N . SER A 1 80 ? 7.736 -7.603 -0.243 1.00 57.38 80 SER A N 1
ATOM 626 C CA . SER A 1 80 ? 8.121 -6.636 0.774 1.00 57.38 80 SER A CA 1
ATOM 627 C C . SER A 1 80 ? 7.498 -7.052 2.104 1.00 57.38 80 SER A C 1
ATOM 629 O O . SER A 1 80 ? 6.294 -7.277 2.217 1.00 57.38 80 SER A O 1
ATOM 631 N N . THR A 1 81 ? 8.349 -7.177 3.117 1.00 69.56 81 THR A N 1
ATOM 632 C CA . THR A 1 81 ? 8.005 -7.685 4.448 1.00 69.56 81 THR A CA 1
ATOM 633 C C . THR A 1 81 ? 7.418 -6.616 5.363 1.00 69.56 81 THR A C 1
ATOM 635 O O . THR A 1 81 ? 7.325 -6.849 6.569 1.00 69.56 81 THR A O 1
ATOM 638 N N . TYR A 1 82 ? 7.088 -5.424 4.848 1.00 83.31 82 TYR A N 1
ATOM 639 C CA . TYR A 1 82 ? 6.615 -4.351 5.715 1.00 83.31 82 TYR A CA 1
ATOM 640 C C . TYR A 1 82 ? 5.377 -4.801 6.502 1.00 83.31 82 TYR A C 1
ATOM 642 O O . TYR A 1 82 ? 4.415 -5.355 5.968 1.00 83.31 82 TYR A O 1
ATOM 650 N N . SER A 1 83 ? 5.444 -4.553 7.804 1.00 89.12 83 SER A N 1
ATOM 651 C CA . SER A 1 83 ? 4.367 -4.727 8.760 1.00 89.12 83 SER A CA 1
ATOM 652 C C . SER A 1 83 ? 4.472 -3.586 9.755 1.00 89.12 83 SER A C 1
ATOM 654 O O . SER A 1 83 ? 5.578 -3.250 10.186 1.00 89.12 83 SER A O 1
ATOM 656 N N . THR A 1 84 ? 3.336 -3.019 10.147 1.00 93.56 84 THR A N 1
ATOM 657 C CA . THR A 1 84 ? 3.292 -1.974 11.175 1.00 93.56 84 THR A CA 1
ATOM 658 C C . THR A 1 84 ? 3.992 -2.451 12.449 1.00 93.56 84 THR A C 1
ATOM 660 O O . THR A 1 84 ? 3.628 -3.512 12.975 1.00 93.56 84 THR A O 1
ATOM 663 N N . PRO A 1 85 ? 4.994 -1.713 12.956 1.00 93.00 85 PRO A N 1
ATOM 664 C CA . PRO A 1 85 ? 5.639 -2.050 14.213 1.00 93.00 85 PRO A CA 1
ATOM 665 C C . PRO A 1 85 ? 4.728 -1.721 15.412 1.00 93.00 85 PRO A C 1
ATOM 667 O O . PRO A 1 85 ? 3.821 -0.896 15.301 1.00 93.00 85 PRO A O 1
ATOM 670 N N . PRO A 1 86 ? 4.971 -2.325 16.586 1.00 94.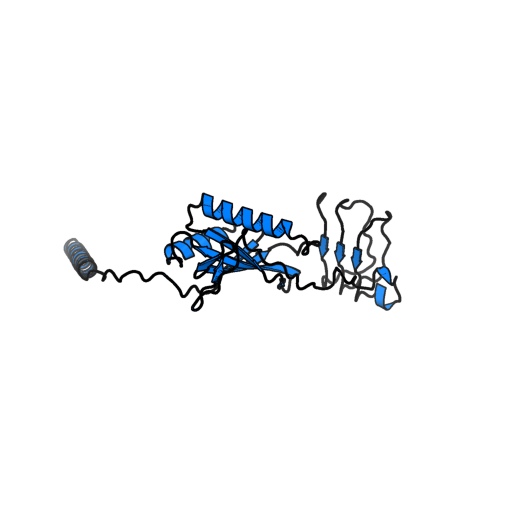06 86 PRO A N 1
ATOM 671 C CA . PRO A 1 86 ? 4.285 -1.950 17.820 1.00 94.06 86 PRO A CA 1
ATOM 672 C C . PRO A 1 86 ? 4.640 -0.523 18.270 1.00 94.06 86 PRO A C 1
ATOM 674 O O . PRO A 1 86 ? 5.793 -0.097 18.183 1.00 94.06 86 PRO A O 1
ATOM 677 N N . ASN A 1 87 ? 3.670 0.193 18.836 1.00 93.19 87 ASN A N 1
ATOM 678 C CA . ASN A 1 87 ? 3.804 1.559 19.335 1.00 93.19 87 ASN A CA 1
ATOM 679 C C . ASN A 1 87 ? 4.434 1.579 20.732 1.00 93.19 87 ASN A C 1
ATOM 681 O O . ASN A 1 87 ? 3.747 1.735 21.741 1.00 93.19 87 ASN A O 1
ATOM 685 N N . ASN A 1 88 ? 5.762 1.438 20.788 1.00 93.00 88 ASN A N 1
ATOM 686 C CA . ASN A 1 88 ? 6.555 1.512 22.025 1.00 93.00 88 ASN A CA 1
ATOM 687 C C . ASN A 1 88 ? 6.059 0.566 23.136 1.00 93.00 88 ASN A C 1
ATOM 689 O O . ASN A 1 88 ? 6.126 0.882 24.324 1.00 93.00 88 ASN A O 1
ATOM 693 N N . CYS A 1 89 ? 5.557 -0.604 22.748 1.00 94.88 89 CYS A N 1
ATOM 694 C CA . CYS A 1 89 ? 5.031 -1.619 23.649 1.00 94.88 89 CYS A CA 1
ATOM 695 C C . CYS A 1 89 ? 5.411 -3.020 23.154 1.00 94.88 89 CYS A C 1
ATOM 697 O O . CYS A 1 89 ? 5.825 -3.203 22.008 1.00 94.88 89 CYS A O 1
ATOM 699 N N . VAL A 1 90 ? 5.295 -4.019 24.030 1.00 93.00 90 VAL A N 1
ATOM 700 C CA . VAL A 1 90 ? 5.555 -5.419 23.675 1.00 93.00 90 VAL A CA 1
ATOM 701 C C . VAL A 1 90 ? 4.236 -6.065 23.247 1.00 93.00 90 VAL A C 1
ATOM 703 O O . VAL A 1 90 ? 3.299 -6.057 24.051 1.00 93.00 90 VAL A O 1
ATOM 706 N N . PRO A 1 91 ? 4.139 -6.626 22.024 1.00 90.44 91 PRO A N 1
ATOM 707 C CA . PRO A 1 91 ? 2.949 -7.336 21.577 1.00 90.44 91 PRO A CA 1
ATOM 708 C C . PRO A 1 91 ? 2.532 -8.407 22.573 1.00 90.44 91 PRO A C 1
ATOM 710 O O . PRO A 1 91 ? 3.347 -9.202 23.045 1.00 90.44 91 PRO A O 1
ATOM 713 N N . VAL A 1 92 ? 1.246 -8.421 22.886 1.00 90.69 92 VAL A N 1
ATOM 714 C CA . VAL A 1 92 ? 0.675 -9.353 23.852 1.00 90.69 92 VAL A CA 1
ATOM 715 C C . VAL A 1 92 ? 0.202 -10.617 23.147 1.00 90.69 92 VAL A C 1
ATOM 717 O O . VAL A 1 92 ? -0.310 -10.575 22.027 1.00 90.69 92 VAL A O 1
ATOM 720 N N . HIS A 1 93 ? 0.341 -11.761 23.815 1.00 92.69 93 HIS A N 1
ATOM 721 C CA . HIS A 1 93 ? -0.275 -12.991 23.339 1.00 92.69 93 HIS A CA 1
ATOM 722 C C . HIS A 1 93 ? -1.780 -12.941 23.619 1.00 92.69 93 HIS A C 1
ATOM 724 O O . HIS A 1 93 ? -2.209 -12.964 24.774 1.00 92.69 93 HIS A O 1
ATOM 730 N N . CYS A 1 94 ? -2.586 -12.889 22.565 1.00 92.69 94 CYS A N 1
ATOM 731 C CA . CYS A 1 94 ? -4.035 -12.829 22.684 1.00 92.69 94 CYS A CA 1
ATOM 732 C C . CYS A 1 94 ? -4.654 -14.224 22.800 1.00 92.69 94 CYS A C 1
ATOM 734 O O . CYS A 1 94 ? -4.185 -15.182 22.194 1.00 92.69 94 CYS A O 1
ATOM 736 N N . SER A 1 95 ? -5.703 -14.348 23.613 1.00 85.56 95 SER A N 1
ATOM 737 C CA . SER A 1 95 ? -6.524 -15.558 23.679 1.00 85.56 95 SER A CA 1
ATOM 738 C C . SER A 1 95 ? -7.631 -15.516 22.620 1.00 85.56 95 SER A C 1
ATOM 740 O O . SER A 1 95 ? -8.180 -14.449 22.338 1.00 85.56 95 SER A O 1
ATOM 742 N N . SER A 1 96 ? -8.023 -16.686 22.099 1.00 84.62 96 SER A N 1
ATOM 743 C CA . SER A 1 96 ? -9.012 -16.833 21.005 1.00 84.62 96 SER A CA 1
ATOM 744 C C . SER A 1 96 ? -8.531 -16.217 19.678 1.00 84.62 96 SER A C 1
ATOM 746 O O . SER A 1 96 ? -7.338 -15.988 19.508 1.00 84.62 96 SER A O 1
ATOM 748 N N . ASP A 1 97 ? -9.445 -15.907 18.754 1.00 85.06 97 ASP A N 1
ATOM 749 C CA . ASP A 1 97 ? -9.132 -15.317 17.438 1.00 85.06 97 ASP A CA 1
ATOM 750 C C . ASP A 1 97 ? -8.819 -13.805 17.487 1.00 85.06 97 ASP A C 1
ATOM 752 O O . ASP A 1 97 ? -8.873 -13.099 16.477 1.00 85.06 97 ASP A O 1
ATOM 756 N N . LYS A 1 98 ? -8.508 -13.273 18.676 1.00 92.94 98 LYS A N 1
ATOM 757 C CA . LYS A 1 98 ? -8.095 -11.878 18.857 1.00 92.94 98 LYS A CA 1
ATOM 758 C C . LYS A 1 98 ? -6.675 -11.671 18.348 1.00 92.94 98 LYS A C 1
ATOM 760 O O . LYS A 1 98 ? -5.809 -12.526 18.509 1.00 92.94 98 LYS A O 1
ATOM 765 N N . LEU A 1 99 ? -6.409 -10.475 17.838 1.00 94.38 99 LEU A N 1
ATOM 766 C CA . LEU A 1 99 ? -5.086 -10.055 17.391 1.00 94.38 99 LEU A CA 1
ATOM 767 C C . LEU A 1 99 ? -4.568 -8.906 18.261 1.00 94.38 99 LEU A C 1
ATOM 769 O O . LEU A 1 99 ? -5.348 -8.071 18.725 1.00 94.38 99 LEU A O 1
ATOM 773 N N . SER A 1 100 ? -3.250 -8.865 18.472 1.00 95.94 100 SER A N 1
ATOM 774 C CA . SER A 1 100 ? -2.590 -7.735 19.133 1.00 95.94 100 SER A CA 1
ATOM 775 C C . SER A 1 100 ? -2.557 -6.546 18.178 1.00 95.94 100 SER A C 1
ATOM 777 O O . SER A 1 100 ? -2.034 -6.654 17.068 1.00 95.94 100 SER A O 1
ATOM 779 N N . SER A 1 101 ? -3.100 -5.416 18.619 1.00 96.62 101 SER A N 1
ATOM 780 C CA . SER A 1 101 ? -3.007 -4.137 17.918 1.00 96.62 101 SER A CA 1
ATOM 781 C C . SER A 1 101 ? -1.581 -3.567 17.978 1.00 96.62 101 SER A C 1
ATOM 783 O O . SER A 1 101 ? -0.779 -4.005 18.815 1.00 96.62 101 SER A O 1
ATOM 785 N N . PRO A 1 102 ? -1.258 -2.551 17.155 1.00 96.75 102 PRO A N 1
ATOM 786 C CA . PRO A 1 102 ? -0.041 -1.755 17.322 1.00 96.75 102 PRO A CA 1
ATOM 787 C C . PRO A 1 102 ? 0.096 -1.147 18.721 1.00 96.75 102 PRO A C 1
ATOM 789 O O . PRO A 1 102 ? 1.206 -1.012 19.213 1.00 96.75 102 PRO A O 1
ATOM 792 N N . ASN A 1 103 ? -1.014 -0.853 19.402 1.00 96.56 103 ASN A N 1
ATOM 793 C CA . ASN A 1 103 ? -1.023 -0.366 20.786 1.00 96.56 103 ASN A CA 1
ATOM 794 C C . ASN A 1 103 ? -0.945 -1.500 21.831 1.00 96.56 103 ASN A C 1
ATOM 796 O O . ASN A 1 103 ? -1.181 -1.274 23.016 1.00 96.56 103 ASN A O 1
ATOM 800 N N . CYS A 1 104 ? -0.620 -2.725 21.405 1.00 95.12 104 CYS A N 1
ATOM 801 C CA . CYS A 1 104 ? -0.472 -3.916 22.243 1.00 95.12 104 CYS A CA 1
ATOM 802 C C . CYS A 1 104 ? -1.724 -4.269 23.059 1.00 95.12 104 CYS A C 1
ATOM 804 O O . CYS A 1 104 ? -1.641 -4.749 24.191 1.00 95.12 104 CYS A O 1
ATOM 806 N N . THR A 1 105 ? -2.899 -4.059 22.465 1.00 95.00 105 THR A N 1
ATOM 807 C CA . THR A 1 105 ? -4.197 -4.453 23.022 1.00 95.00 105 THR A CA 1
ATOM 808 C C . THR A 1 105 ? -4.816 -5.574 22.190 1.00 95.00 105 THR A C 1
ATOM 810 O O . THR A 1 105 ? -4.741 -5.570 20.962 1.00 95.00 105 THR A O 1
ATOM 813 N N . CYS A 1 106 ? -5.429 -6.559 22.848 1.00 95.81 106 CYS A N 1
ATOM 814 C CA . CYS A 1 106 ? -6.090 -7.669 22.162 1.00 95.81 106 CYS A CA 1
ATOM 815 C C . CYS A 1 106 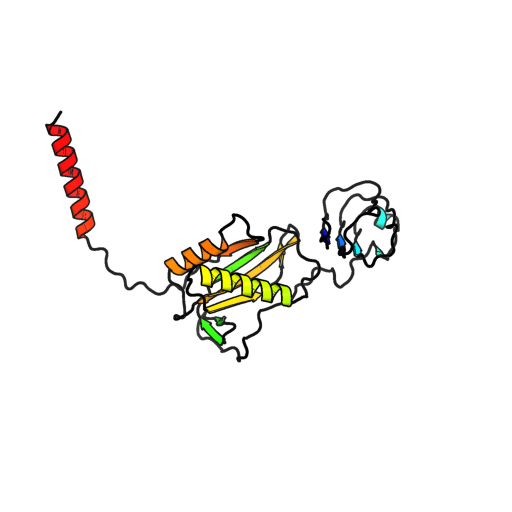? -7.516 -7.304 21.753 1.00 95.81 106 CYS A C 1
ATOM 817 O O . CYS A 1 106 ? -8.364 -7.074 22.618 1.00 95.81 106 CYS A O 1
ATOM 819 N N . ALA A 1 107 ? -7.802 -7.345 20.455 1.00 95.81 107 ALA A N 1
ATOM 820 C CA . ALA A 1 107 ? -9.129 -7.064 19.914 1.00 95.81 107 ALA A CA 1
ATOM 821 C C . ALA A 1 107 ? -9.427 -7.895 18.654 1.00 95.81 107 ALA A C 1
ATOM 823 O O . ALA A 1 107 ? -8.550 -8.569 18.117 1.00 95.81 107 ALA A O 1
ATOM 824 N N . TYR A 1 108 ? -10.675 -7.842 18.194 1.00 95.88 108 TYR A N 1
ATOM 825 C CA . TYR A 1 108 ? -11.149 -8.383 16.923 1.00 95.88 108 TYR A CA 1
ATOM 826 C C . TYR A 1 108 ? -11.131 -7.272 15.866 1.00 95.88 108 TYR A C 1
ATOM 828 O O . TYR A 1 108 ? -12.100 -6.502 15.781 1.00 95.88 108 TYR A O 1
ATOM 836 N N . PRO A 1 109 ? -10.046 -7.135 15.082 1.00 96.31 109 PRO A N 1
ATOM 837 C CA . PRO A 1 109 ? -9.966 -6.088 14.079 1.00 96.31 109 PRO A CA 1
ATOM 838 C C . PRO A 1 109 ? -10.929 -6.349 12.924 1.00 96.31 109 PRO A C 1
ATOM 840 O O . PRO A 1 109 ? -11.231 -7.496 12.595 1.00 96.31 109 PRO A O 1
ATOM 843 N N . TYR A 1 110 ? -11.366 -5.277 12.271 1.00 96.25 110 TYR A N 1
ATOM 844 C CA . TYR A 1 110 ? -11.960 -5.386 10.945 1.00 96.25 110 TYR A CA 1
ATOM 845 C C . TYR A 1 110 ? -10.834 -5.537 9.924 1.00 96.25 110 TYR A C 1
ATOM 847 O O . TYR A 1 110 ? -9.938 -4.691 9.866 1.00 96.25 110 TYR A O 1
ATOM 855 N N . VAL A 1 111 ? -10.852 -6.638 9.180 1.00 95.69 111 VAL A N 1
ATOM 856 C CA . VAL A 1 111 ? -9.780 -7.031 8.261 1.00 95.69 111 VAL A CA 1
ATOM 857 C C . VAL A 1 111 ? -10.256 -6.861 6.824 1.00 95.69 111 VAL A C 1
ATOM 859 O O . VAL A 1 111 ? -11.444 -6.984 6.535 1.00 95.69 111 VAL A O 1
ATOM 862 N N . GLY A 1 112 ? -9.331 -6.539 5.930 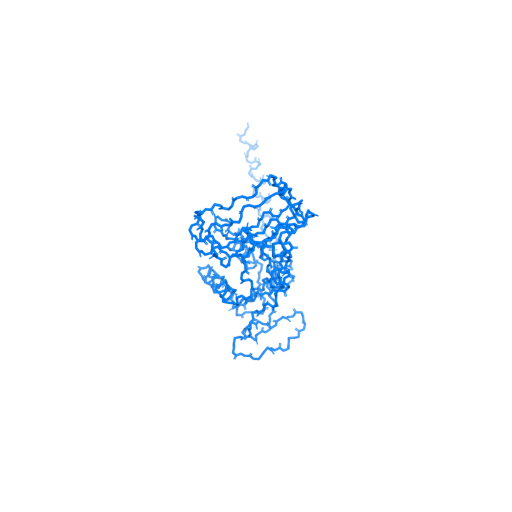1.00 94.25 112 GLY A N 1
ATOM 863 C CA . GLY A 1 112 ? -9.564 -6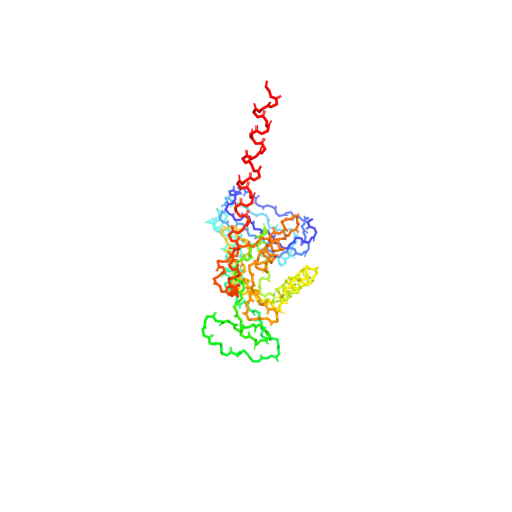.575 4.496 1.00 94.25 112 GLY A CA 1
ATOM 864 C C . GLY A 1 112 ? -8.326 -6.166 3.716 1.00 94.25 112 GLY A C 1
ATOM 865 O O . GLY A 1 112 ? -7.239 -6.012 4.274 1.00 94.25 112 GLY A O 1
ATOM 866 N N . THR A 1 113 ? -8.497 -5.949 2.417 1.00 92.75 113 THR A N 1
ATOM 867 C CA . THR A 1 113 ? -7.410 -5.576 1.507 1.00 92.75 113 THR A CA 1
ATOM 868 C C . THR A 1 113 ? -7.647 -4.193 0.904 1.00 92.75 113 THR A C 1
ATOM 870 O O . THR A 1 113 ? -8.714 -3.910 0.355 1.00 92.75 113 THR A O 1
ATOM 873 N N . LEU A 1 114 ? -6.634 -3.330 0.992 1.00 90.88 114 LEU A N 1
ATOM 874 C CA . LEU A 1 114 ? -6.550 -2.066 0.267 1.00 90.88 114 LEU A CA 1
ATOM 875 C C . LEU A 1 114 ? -5.906 -2.307 -1.094 1.00 90.88 114 LEU A C 1
ATOM 877 O O . LEU A 1 114 ? -4.754 -2.727 -1.165 1.00 90.88 114 LEU A O 1
ATOM 881 N N . PHE A 1 115 ? -6.622 -1.983 -2.163 1.00 88.06 115 PHE A N 1
ATOM 882 C CA . PHE A 1 115 ? -6.138 -2.065 -3.534 1.00 88.06 115 PHE A CA 1
ATOM 883 C C . PHE A 1 115 ? -5.919 -0.668 -4.095 1.00 88.06 115 PHE A C 1
ATOM 885 O O . PHE A 1 115 ? -6.861 0.116 -4.234 1.00 88.06 115 PHE A O 1
ATOM 892 N N . PHE A 1 116 ? -4.680 -0.356 -4.454 1.00 86.44 116 PHE A N 1
ATOM 893 C CA . PHE A 1 116 ? -4.349 0.901 -5.109 1.00 86.44 116 PHE A CA 1
ATOM 894 C C . PHE A 1 116 ? -4.832 0.888 -6.558 1.00 86.44 116 PHE A C 1
ATOM 896 O O . PHE A 1 116 ? -4.807 -0.134 -7.240 1.00 86.44 116 PHE A O 1
ATOM 903 N N . ARG A 1 117 ? -5.314 2.039 -7.028 1.00 81.25 117 ARG A N 1
ATOM 904 C CA . ARG A 1 117 ? -5.819 2.208 -8.400 1.00 81.25 117 ARG A CA 1
ATOM 905 C C . ARG A 1 117 ? -4.710 2.504 -9.412 1.00 81.25 117 ARG A C 1
ATOM 907 O O . ARG A 1 117 ? -4.963 2.437 -10.609 1.00 81.25 117 ARG A O 1
ATOM 914 N N . ALA A 1 118 ? -3.524 2.873 -8.937 1.00 73.38 118 ALA A N 1
ATOM 915 C CA . ALA A 1 118 ? -2.375 3.211 -9.763 1.00 73.38 118 ALA A CA 1
ATOM 916 C C . ALA A 1 118 ? -1.273 2.142 -9.640 1.00 73.38 118 ALA A C 1
ATOM 918 O O . ALA A 1 118 ? -1.168 1.514 -8.576 1.00 73.38 118 ALA A O 1
ATOM 919 N N . PRO A 1 119 ? -0.437 1.977 -10.687 1.00 66.69 119 PRO A N 1
ATOM 920 C CA . PRO A 1 119 ? 0.689 1.053 -10.664 1.00 66.69 119 PRO A CA 1
ATOM 921 C C . PRO A 1 119 ? 1.590 1.295 -9.458 1.00 66.69 119 PRO A C 1
ATOM 923 O O . PRO A 1 119 ? 1.770 2.433 -9.015 1.00 66.69 119 PRO A O 1
ATOM 926 N N . SER A 1 120 ? 2.158 0.210 -8.934 1.00 64.81 120 SER A N 1
ATOM 927 C CA . SER A 1 120 ? 2.993 0.243 -7.734 1.00 64.81 120 SER A CA 1
ATOM 928 C C . SER A 1 120 ? 4.159 1.228 -7.853 1.00 64.81 120 SER A C 1
ATOM 930 O O . SER A 1 120 ? 4.788 1.360 -8.904 1.00 64.81 120 SER A O 1
ATOM 932 N N . PHE A 1 121 ? 4.493 1.875 -6.738 1.00 66.88 121 PHE A N 1
ATOM 933 C CA . PHE A 1 121 ? 5.670 2.731 -6.632 1.00 66.88 121 PHE A CA 1
ATOM 934 C C . PHE A 1 121 ? 6.957 1.900 -6.752 1.00 66.88 121 PHE A C 1
ATOM 936 O O . PHE A 1 121 ? 7.004 0.748 -6.328 1.00 66.88 121 PHE A O 1
ATOM 943 N N . THR A 1 122 ? 8.030 2.488 -7.282 1.00 58.25 122 THR A N 1
ATOM 944 C CA . THR A 1 122 ? 9.356 1.841 -7.339 1.00 58.25 122 THR A CA 1
ATOM 945 C C . THR A 1 122 ? 9.981 1.576 -5.973 1.00 58.25 122 THR A C 1
ATOM 947 O O . THR A 1 122 ? 10.832 0.702 -5.866 1.00 58.25 122 THR A O 1
ATOM 950 N N . ASP A 1 123 ? 9.591 2.331 -4.945 1.00 64.38 123 ASP A N 1
ATOM 951 C CA . ASP A 1 123 ? 10.234 2.330 -3.626 1.00 64.38 123 ASP A CA 1
ATOM 952 C C . ASP A 1 123 ? 9.364 1.641 -2.562 1.00 64.38 123 ASP A C 1
ATOM 954 O O . ASP A 1 123 ? 9.077 2.196 -1.502 1.00 64.38 123 ASP A O 1
ATOM 958 N N . LEU A 1 124 ? 8.901 0.417 -2.850 1.00 68.25 124 LEU A N 1
ATOM 959 C CA . LEU A 1 124 ? 8.087 -0.364 -1.902 1.00 68.25 124 LEU A CA 1
ATOM 960 C C . LEU A 1 124 ? 8.836 -0.723 -0.605 1.00 68.25 124 LEU A C 1
ATOM 962 O O . LEU A 1 124 ? 8.201 -1.168 0.355 1.00 68.25 124 LEU A O 1
ATOM 966 N N . GLY A 1 125 ? 10.161 -0.550 -0.571 1.00 66.56 125 GLY A N 1
ATOM 967 C CA . GLY A 1 125 ? 10.995 -0.751 0.615 1.00 66.56 125 GLY A CA 1
ATOM 968 C C . GLY A 1 125 ? 10.979 0.422 1.600 1.00 66.56 125 GLY A C 1
ATOM 969 O O . GLY A 1 125 ? 11.416 0.259 2.738 1.00 66.56 125 GLY A O 1
ATOM 970 N N . ASN A 1 126 ? 10.467 1.592 1.210 1.00 76.38 126 ASN A N 1
ATOM 971 C CA . ASN A 1 126 ? 10.431 2.759 2.081 1.00 76.38 126 ASN A CA 1
ATOM 972 C C . ASN A 1 126 ? 9.250 2.693 3.054 1.00 76.38 126 ASN A C 1
ATOM 974 O O . ASN A 1 126 ? 8.110 3.014 2.714 1.00 76.38 126 ASN A O 1
ATOM 978 N N . SER A 1 127 ? 9.550 2.317 4.298 1.00 82.12 127 SER A N 1
ATOM 979 C CA . SER A 1 127 ? 8.567 2.186 5.378 1.00 82.12 127 SER A CA 1
ATOM 980 C C . SER A 1 127 ? 7.772 3.468 5.648 1.00 82.12 127 SER A C 1
ATOM 982 O O . SER A 1 127 ? 6.633 3.394 6.105 1.00 82.12 127 SER A O 1
ATOM 984 N N . SER A 1 128 ? 8.346 4.637 5.344 1.00 85.31 128 SER A N 1
ATOM 985 C CA . SER A 1 128 ? 7.741 5.945 5.625 1.00 85.31 128 SER A CA 1
ATOM 986 C C . SER A 1 128 ? 6.429 6.157 4.866 1.00 85.31 128 SER A C 1
ATOM 988 O O . SER A 1 128 ? 5.516 6.780 5.399 1.00 85.31 128 SER A O 1
ATOM 990 N N . ILE A 1 129 ? 6.308 5.595 3.655 1.00 84.44 129 ILE A N 1
ATOM 991 C CA . ILE A 1 129 ? 5.096 5.686 2.821 1.00 84.44 129 ILE A CA 1
ATOM 992 C C . ILE A 1 129 ? 3.909 5.033 3.536 1.00 84.44 129 ILE A C 1
ATOM 994 O O . ILE A 1 129 ? 2.799 5.565 3.552 1.00 84.44 129 ILE A O 1
ATOM 998 N N . TYR A 1 130 ? 4.141 3.879 4.157 1.00 87.88 130 TYR A N 1
ATOM 999 C CA . TYR A 1 130 ? 3.093 3.145 4.858 1.00 87.88 130 TYR 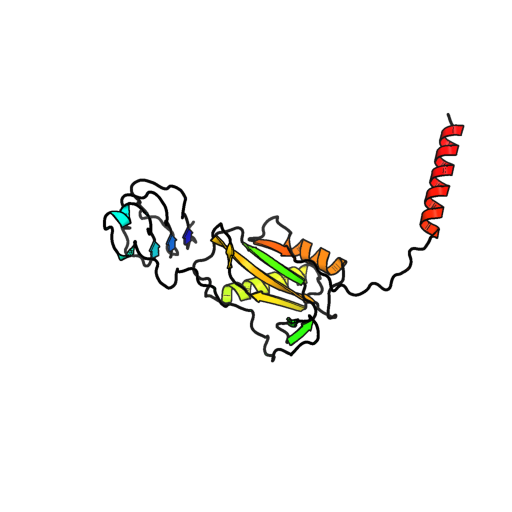A CA 1
ATOM 1000 C C . TYR A 1 130 ? 2.735 3.813 6.186 1.00 87.88 130 TYR A C 1
ATOM 1002 O O . TYR A 1 130 ? 1.557 3.911 6.507 1.00 87.88 130 TYR A O 1
ATOM 1010 N N . THR A 1 131 ? 3.711 4.373 6.905 1.00 90.62 131 THR A N 1
ATOM 1011 C CA . THR A 1 131 ? 3.443 5.178 8.109 1.00 90.62 131 THR A CA 1
ATOM 1012 C C . THR A 1 131 ? 2.619 6.437 7.798 1.00 90.62 131 THR A C 1
ATOM 1014 O O . THR A 1 131 ? 1.724 6.809 8.563 1.00 90.62 131 THR A O 1
ATOM 1017 N N . GLU A 1 132 ? 2.857 7.089 6.657 1.00 90.69 132 GLU A N 1
ATOM 1018 C CA . GLU A 1 132 ? 2.035 8.216 6.196 1.00 90.69 132 GLU A CA 1
ATOM 1019 C C . GLU A 1 132 ? 0.608 7.772 5.829 1.00 90.69 132 GLU A C 1
ATOM 1021 O O . GLU A 1 132 ? -0.372 8.446 6.169 1.00 90.69 132 GLU A O 1
ATOM 1026 N N . LEU A 1 133 ? 0.468 6.602 5.196 1.00 91.44 133 LEU A N 1
ATOM 1027 C CA . LEU A 1 133 ? -0.834 6.010 4.891 1.00 91.44 133 LEU A CA 1
ATOM 1028 C C . LEU A 1 133 ? -1.620 5.667 6.165 1.00 91.44 133 LEU A C 1
ATOM 1030 O O . LEU A 1 133 ? -2.796 6.013 6.261 1.00 91.44 133 LEU A O 1
ATOM 1034 N N . GLU A 1 134 ? -0.982 5.047 7.159 1.00 94.69 134 GLU A N 1
ATOM 1035 C CA . GLU A 1 134 ? -1.569 4.771 8.479 1.00 94.69 134 GLU A CA 1
ATOM 1036 C C . GLU A 1 134 ? -2.059 6.059 9.146 1.00 94.69 134 GLU A C 1
ATOM 1038 O O . GLU A 1 134 ? -3.197 6.129 9.615 1.00 94.69 134 GLU A O 1
ATOM 1043 N N . THR A 1 135 ? -1.233 7.109 9.115 1.00 94.75 135 THR A N 1
ATOM 1044 C CA . THR A 1 135 ? -1.579 8.433 9.651 1.00 94.75 135 THR A CA 1
ATOM 1045 C C . THR A 1 135 ? -2.806 9.014 8.948 1.00 94.75 135 THR A C 1
ATOM 1047 O O . THR A 1 135 ? -3.747 9.469 9.599 1.00 94.75 135 THR A O 1
ATOM 1050 N N . THR A 1 136 ? -2.840 8.949 7.617 1.00 92.94 136 THR A N 1
ATOM 1051 C CA . THR A 1 136 ? -3.960 9.438 6.803 1.00 92.94 136 THR A CA 1
ATOM 1052 C C . THR A 1 136 ? -5.254 8.675 7.095 1.00 92.94 136 THR A C 1
ATOM 1054 O O . THR A 1 136 ? -6.319 9.285 7.225 1.00 92.94 136 THR A O 1
ATOM 1057 N N . LEU A 1 137 ? -5.176 7.348 7.243 1.00 94.44 137 LEU A N 1
ATOM 1058 C CA . LEU A 1 137 ? -6.318 6.515 7.629 1.00 94.44 137 LEU A CA 1
ATOM 1059 C C . LEU A 1 137 ? -6.848 6.913 9.011 1.00 94.44 137 LEU A C 1
ATOM 1061 O O . LEU A 1 137 ? -8.048 7.153 9.158 1.00 94.44 137 LEU A O 1
ATOM 1065 N N . MET A 1 138 ? -5.964 7.053 10.003 1.00 96.75 138 MET A N 1
ATOM 1066 C CA . MET A 1 138 ? -6.345 7.455 11.360 1.00 96.75 138 MET A CA 1
ATOM 1067 C C . MET A 1 138 ? -7.000 8.839 11.395 1.00 96.75 138 MET A C 1
ATOM 1069 O O . MET A 1 138 ? -8.057 8.991 12.007 1.00 96.75 138 MET A O 1
ATOM 1073 N N . LEU A 1 139 ? -6.444 9.831 10.691 1.00 95.38 139 LEU A N 1
ATOM 1074 C CA . LEU A 1 139 ? -7.041 11.168 10.576 1.00 95.38 139 LEU A CA 1
ATOM 1075 C C . LEU A 1 139 ? -8.434 11.119 9.926 1.00 95.38 139 LEU A C 1
ATOM 1077 O O . LEU A 1 139 ? -9.368 11.790 10.377 1.00 95.38 139 LEU A O 1
ATOM 1081 N N . SER A 1 140 ? -8.607 10.287 8.896 1.00 93.06 140 SER A N 1
ATOM 1082 C CA . SER A 1 140 ? -9.908 10.087 8.253 1.00 93.06 140 SER A CA 1
ATOM 1083 C C . SER A 1 140 ? -10.932 9.484 9.220 1.00 93.06 140 SER A C 1
ATOM 1085 O O . SER A 1 140 ? -12.040 10.004 9.356 1.00 93.06 140 SER A O 1
ATOM 1087 N N . PHE A 1 141 ? -10.560 8.453 9.981 1.00 95.50 141 PHE A N 1
ATOM 1088 C CA . PHE A 1 141 ? -11.448 7.859 10.981 1.00 95.50 141 PHE A CA 1
ATOM 1089 C C . PHE A 1 141 ? -11.799 8.819 12.124 1.00 95.50 141 PHE A C 1
ATOM 1091 O O . PHE A 1 141 ? -12.962 8.884 12.530 1.00 95.50 141 PHE A O 1
ATOM 1098 N N . GLN A 1 142 ? -10.833 9.612 12.591 1.00 95.62 142 GLN A N 1
ATOM 1099 C CA . GLN A 1 142 ? -11.044 10.630 13.622 1.00 95.62 142 GLN A CA 1
ATOM 1100 C C . GLN A 1 142 ? -12.004 11.729 13.154 1.00 95.62 142 GLN A C 1
ATOM 1102 O O . GLN A 1 142 ? -12.967 12.033 13.855 1.00 95.62 142 GLN A O 1
ATOM 1107 N N . SER A 1 143 ? -11.809 12.275 11.948 1.00 95.00 143 SER A N 1
ATOM 1108 C CA . SER A 1 143 ? -12.703 13.305 11.385 1.00 95.00 143 SER A CA 1
ATOM 1109 C C . SER A 1 143 ? -14.152 12.823 11.222 1.00 95.00 143 SER A C 1
ATOM 1111 O O . SER A 1 143 ? -15.095 13.596 11.396 1.00 95.00 143 SER A O 1
ATOM 1113 N N . HIS A 1 144 ? -14.351 11.525 10.977 1.00 93.81 144 HIS A N 1
ATOM 1114 C CA . HIS A 1 144 ? -15.672 10.902 10.904 1.00 93.81 144 HIS A CA 1
ATOM 1115 C C . HIS A 1 144 ? -16.191 10.402 12.258 1.00 93.81 144 HIS A C 1
ATOM 1117 O O . HIS A 1 144 ? -17.260 9.792 12.295 1.00 93.81 144 HIS A O 1
ATOM 1123 N N . HIS A 1 145 ? -15.490 10.665 13.366 1.00 95.19 145 HIS A N 1
ATOM 1124 C CA . HIS A 1 145 ? -15.872 10.240 14.716 1.00 95.19 145 HIS A CA 1
ATOM 1125 C C . HIS A 1 145 ? -16.131 8.723 14.786 1.00 95.19 145 HIS A C 1
ATOM 1127 O O . HIS A 1 145 ? -17.191 8.265 15.237 1.00 95.19 145 HIS A O 1
ATOM 1133 N N . LEU A 1 146 ? -15.202 7.936 14.237 1.00 95.50 146 LEU A N 1
ATOM 1134 C CA . LEU A 1 146 ? -15.249 6.475 14.264 1.00 95.50 146 LEU A CA 1
ATOM 1135 C C . LEU A 1 146 ? -14.459 5.926 15.460 1.00 95.50 146 LEU A C 1
ATOM 1137 O O . LEU A 1 146 ? -13.416 6.483 15.799 1.00 95.50 146 LEU A O 1
ATOM 1141 N N . PRO A 1 147 ? -14.925 4.835 16.098 1.00 95.12 147 PRO A N 1
ATOM 1142 C CA . PRO A 1 147 ? -14.297 4.277 17.294 1.00 95.12 147 PRO A CA 1
ATOM 1143 C C . PRO A 1 147 ? -13.076 3.419 16.931 1.00 95.12 147 PRO A C 1
ATOM 1145 O O . PRO A 1 147 ? -13.055 2.225 17.211 1.00 95.12 147 PRO A O 1
ATOM 1148 N N . VAL A 1 148 ? -12.080 4.001 16.263 1.00 97.62 148 VAL A N 1
ATOM 1149 C CA . VAL A 1 148 ? -10.853 3.317 15.826 1.00 97.62 148 VAL A CA 1
ATOM 1150 C C . VAL A 1 148 ? -9.694 3.733 16.725 1.00 97.62 148 VAL A C 1
ATOM 1152 O O . VAL A 1 148 ? -9.446 4.922 16.907 1.00 97.62 148 VAL A O 1
ATOM 1155 N N . ASP A 1 149 ? -8.998 2.750 17.288 1.00 97.50 149 ASP A N 1
ATOM 1156 C CA . ASP A 1 149 ? -7.834 2.952 18.157 1.00 97.50 149 ASP A CA 1
ATOM 1157 C C . ASP A 1 149 ? -6.531 3.008 17.355 1.00 97.50 149 ASP A C 1
ATOM 1159 O O . ASP A 1 149 ? -5.687 3.878 17.561 1.00 97.50 149 ASP A O 1
ATOM 1163 N N . SER A 1 150 ? -6.377 2.076 16.419 1.00 97.69 150 SER A N 1
ATOM 1164 C CA . SER A 1 150 ? -5.168 1.924 15.618 1.00 97.69 150 SER A CA 1
ATOM 1165 C C . SER A 1 150 ? -5.461 1.166 14.324 1.00 97.69 150 SER A C 1
ATOM 1167 O O . SER A 1 150 ? -6.483 0.488 14.186 1.00 97.69 150 SER A O 1
ATOM 1169 N N . VAL A 1 151 ? -4.550 1.276 13.360 1.00 97.81 151 VAL A N 1
ATOM 1170 C CA . VAL A 1 151 ? -4.558 0.496 12.119 1.00 97.81 151 VAL A CA 1
ATOM 1171 C C . VAL A 1 151 ? -3.228 -0.214 11.950 1.00 97.81 151 VAL A C 1
ATOM 1173 O O . VAL A 1 151 ? -2.206 0.275 12.417 1.00 97.81 151 VAL A O 1
ATOM 1176 N N . SER A 1 152 ? -3.239 -1.354 11.269 1.00 96.75 152 SER A N 1
ATOM 1177 C CA . SER A 1 152 ? -2.021 -2.035 10.850 1.00 96.75 152 SER A CA 1
ATOM 1178 C C . SER A 1 152 ? -2.090 -2.409 9.377 1.00 96.75 152 SER A C 1
ATOM 1180 O O . SER A 1 152 ? -3.101 -2.934 8.909 1.00 96.75 152 SER A O 1
ATOM 1182 N N . LEU A 1 153 ? -0.997 -2.143 8.673 1.00 94.94 153 LEU A N 1
ATOM 1183 C CA . LEU A 1 153 ? -0.727 -2.530 7.302 1.00 94.94 153 LEU A CA 1
ATOM 1184 C C . LEU A 1 153 ? 0.300 -3.662 7.275 1.00 94.94 153 LEU A C 1
ATOM 1186 O O . LEU A 1 153 ? 1.259 -3.673 8.047 1.00 94.94 153 LEU A O 1
ATOM 1190 N N . SER A 1 154 ? 0.095 -4.629 6.386 1.00 91.38 154 SER A N 1
ATOM 1191 C CA . SER A 1 154 ? 1.005 -5.765 6.192 1.00 91.38 154 SER A CA 1
ATOM 1192 C C . SER A 1 154 ? 0.794 -6.417 4.823 1.00 91.38 154 SER A C 1
ATOM 1194 O O . SER A 1 154 ? -0.078 -5.990 4.064 1.00 91.38 154 SER A O 1
ATOM 1196 N N . ASN A 1 155 ? 1.551 -7.480 4.528 1.00 84.19 155 ASN A N 1
ATOM 1197 C CA . ASN A 1 155 ? 1.387 -8.337 3.346 1.00 84.19 155 ASN A CA 1
ATOM 1198 C C . ASN A 1 155 ? 1.339 -7.545 2.037 1.00 84.19 155 ASN A C 1
ATOM 1200 O O . ASN A 1 155 ? 0.308 -7.469 1.366 1.00 84.19 155 ASN A O 1
ATOM 1204 N N . LEU A 1 156 ? 2.474 -6.949 1.685 1.00 83.25 156 LEU A N 1
ATOM 1205 C CA . LEU A 1 156 ? 2.600 -6.186 0.458 1.00 83.25 156 LEU A CA 1
ATOM 1206 C C . LEU A 1 156 ? 2.623 -7.132 -0.725 1.00 83.25 156 LEU A C 1
ATOM 1208 O O . LEU A 1 156 ? 3.520 -7.962 -0.861 1.00 83.25 156 LEU A O 1
ATOM 1212 N N . THR A 1 157 ? 1.630 -6.979 -1.587 1.00 77.06 157 THR A N 1
ATOM 1213 C CA . THR A 1 157 ? 1.474 -7.793 -2.787 1.00 77.06 157 THR A CA 1
ATOM 1214 C C . THR A 1 157 ? 1.173 -6.902 -3.983 1.00 77.06 157 THR A C 1
ATOM 1216 O O . THR A 1 157 ? 0.783 -5.742 -3.837 1.00 77.06 157 THR A O 1
ATOM 1219 N N . LYS A 1 158 ? 1.375 -7.431 -5.187 1.00 74.94 158 LYS A N 1
ATOM 1220 C CA . LYS A 1 158 ? 0.910 -6.808 -6.427 1.00 74.94 158 LYS A CA 1
ATOM 1221 C C . LYS A 1 158 ? -0.215 -7.652 -7.000 1.00 74.94 158 LYS A C 1
ATOM 1223 O O . LYS A 1 158 ? -0.140 -8.879 -6.969 1.00 74.94 158 LYS A O 1
ATOM 1228 N N . ASN A 1 159 ? -1.262 -7.007 -7.503 1.00 67.19 159 ASN A N 1
ATOM 1229 C CA . ASN A 1 159 ? -2.296 -7.715 -8.250 1.00 67.19 159 ASN A CA 1
ATOM 1230 C C . ASN A 1 159 ? -1.857 -7.961 -9.705 1.00 67.19 159 ASN A C 1
ATOM 1232 O O . ASN A 1 159 ? -0.787 -7.532 -10.129 1.00 67.19 159 ASN A O 1
ATOM 1236 N N . SER A 1 160 ? -2.704 -8.630 -10.489 1.00 69.19 160 SER A N 1
ATOM 1237 C CA . SER A 1 160 ? -2.430 -8.961 -11.897 1.00 69.19 160 SER A CA 1
ATOM 1238 C C . SER A 1 160 ? -2.182 -7.752 -12.810 1.00 69.19 160 SER A C 1
ATOM 1240 O O . SER A 1 160 ? -1.672 -7.926 -13.912 1.00 69.19 160 SER A O 1
ATOM 1242 N N . ALA A 1 161 ? -2.537 -6.543 -12.371 1.00 67.25 161 ALA A N 1
ATOM 1243 C CA . ALA A 1 161 ? -2.302 -5.288 -13.079 1.00 67.25 161 ALA A CA 1
ATOM 1244 C C . ALA A 1 161 ? -1.108 -4.498 -12.503 1.00 67.25 161 ALA A C 1
ATOM 1246 O O . ALA A 1 161 ? -1.020 -3.291 -12.715 1.00 67.25 161 ALA A O 1
ATOM 1247 N N . ASP A 1 162 ? -0.218 -5.149 -11.739 1.00 71.00 162 ASP A N 1
ATOM 1248 C CA . ASP A 1 162 ? 0.940 -4.537 -11.068 1.00 71.00 162 ASP A CA 1
ATOM 1249 C C . ASP A 1 162 ? 0.575 -3.417 -10.062 1.00 71.00 162 ASP A C 1
ATOM 1251 O O . ASP A 1 162 ? 1.440 -2.662 -9.595 1.00 71.00 162 ASP A O 1
ATOM 1255 N N . ASN A 1 163 ? -0.700 -3.315 -9.666 1.00 77.38 163 ASN A N 1
ATOM 1256 C CA . ASN A 1 163 ? -1.143 -2.369 -8.646 1.00 77.38 163 ASN A CA 1
ATOM 1257 C C . ASN A 1 163 ? -0.877 -2.929 -7.248 1.00 77.38 163 ASN A C 1
ATOM 1259 O O . ASN A 1 163 ? -1.062 -4.123 -6.996 1.00 77.38 163 ASN A O 1
ATOM 1263 N N . LEU A 1 164 ? -0.488 -2.047 -6.330 1.00 83.69 164 LEU A N 1
ATOM 1264 C CA . LEU A 1 164 ? -0.193 -2.408 -4.949 1.00 83.69 164 LEU A CA 1
ATOM 1265 C C . LEU A 1 164 ? -1.465 -2.867 -4.222 1.00 83.69 164 LEU A C 1
ATOM 1267 O O . LEU A 1 164 ? -2.507 -2.213 -4.298 1.00 83.69 164 LEU A O 1
ATOM 1271 N N . ALA A 1 165 ? -1.352 -3.960 -3.476 1.00 87.44 165 ALA A N 1
ATOM 1272 C CA . ALA A 1 165 ? -2.360 -4.447 -2.551 1.00 87.44 165 ALA A CA 1
ATOM 1273 C C . ALA A 1 165 ? -1.747 -4.646 -1.156 1.00 87.44 165 ALA A C 1
ATOM 1275 O O . ALA A 1 165 ? -0.651 -5.195 -1.019 1.00 87.44 165 ALA A O 1
ATOM 1276 N N . LEU A 1 166 ? -2.454 -4.176 -0.126 1.00 89.88 166 LEU A N 1
ATOM 1277 C CA . LEU A 1 166 ? -2.030 -4.222 1.276 1.00 89.88 166 LEU A CA 1
ATOM 1278 C C . LEU A 1 166 ? -3.125 -4.850 2.133 1.00 89.88 166 LEU A C 1
ATOM 1280 O O . LEU A 1 166 ? -4.290 -4.477 2.009 1.00 89.88 166 LEU A O 1
ATOM 1284 N N . SER A 1 167 ? -2.753 -5.723 3.063 1.00 93.25 167 SER A N 1
ATOM 1285 C CA . SER A 1 167 ? -3.656 -6.138 4.138 1.00 93.25 167 SER A CA 1
ATOM 1286 C C . SER A 1 167 ? -3.814 -4.996 5.139 1.00 93.25 167 SER A C 1
ATOM 1288 O O . SER A 1 167 ? -2.815 -4.481 5.642 1.00 93.25 167 SER A O 1
ATOM 1290 N N . LEU A 1 168 ? -5.056 -4.613 5.431 1.00 96.31 168 LEU A N 1
ATOM 1291 C CA . LEU A 1 168 ? -5.420 -3.623 6.440 1.00 96.31 168 LEU A CA 1
ATOM 1292 C C . LEU A 1 168 ? -6.163 -4.309 7.587 1.00 96.31 168 LEU A C 1
ATOM 1294 O O . LEU A 1 168 ? -7.155 -5.007 7.381 1.00 96.31 168 LEU A O 1
ATOM 1298 N N . LYS A 1 169 ? -5.726 -4.032 8.814 1.00 97.38 169 LYS A N 1
ATOM 1299 C CA . LYS A 1 169 ? -6.442 -4.355 10.051 1.00 97.38 169 LYS A CA 1
ATOM 1300 C C . LYS A 1 169 ? -6.810 -3.060 10.757 1.00 97.38 169 LYS A C 1
ATOM 1302 O O . LYS A 1 169 ? -5.930 -2.266 11.074 1.00 97.38 169 LYS A O 1
ATOM 1307 N N . VAL A 1 170 ? -8.093 -2.856 11.026 1.00 97.88 170 VAL A N 1
ATOM 1308 C CA . VAL A 1 170 ? -8.608 -1.701 11.772 1.00 97.88 170 VAL A CA 1
ATOM 1309 C C . VAL A 1 170 ? -8.994 -2.170 13.170 1.00 97.88 170 VAL A C 1
ATOM 1311 O O . VAL A 1 170 ? -9.835 -3.056 13.300 1.00 97.88 170 VAL A O 1
ATOM 1314 N N . PHE A 1 171 ? -8.387 -1.605 14.213 1.00 97.81 171 PHE A N 1
ATOM 1315 C CA . PHE A 1 171 ? -8.613 -2.007 15.602 1.00 97.81 171 PHE A CA 1
ATOM 1316 C C . PHE A 1 171 ? -9.591 -1.054 16.312 1.00 97.81 171 PHE A C 1
ATOM 1318 O O . PHE A 1 171 ? -9.490 0.165 16.146 1.00 97.81 171 PHE A O 1
ATOM 1325 N N . PRO A 1 172 ? -10.550 -1.580 17.094 1.00 97.19 172 PRO A N 1
ATOM 1326 C CA . PRO A 1 172 ? -11.551 -0.775 17.789 1.00 97.19 172 PRO A CA 1
ATOM 1327 C C . PRO A 1 172 ? -10.980 -0.026 19.000 1.00 97.19 172 PRO A C 1
ATOM 1329 O O . PRO A 1 172 ? -10.052 -0.493 19.654 1.00 97.19 172 PRO A O 1
ATOM 1332 N N . SER A 1 173 ? -11.589 1.116 19.324 1.00 95.50 173 SER A N 1
ATOM 1333 C CA . SER A 1 173 ? -11.349 1.890 20.546 1.00 95.50 173 SER A CA 1
ATOM 1334 C C . SER A 1 173 ? -12.483 1.699 21.555 1.00 95.50 173 SER A C 1
ATOM 1336 O O . SER A 1 173 ? -13.655 1.604 21.187 1.00 95.50 173 SER A O 1
ATOM 1338 N N . GLY A 1 174 ? -12.140 1.637 22.844 1.00 88.88 174 GLY A N 1
ATOM 1339 C CA . GLY A 1 174 ? -13.078 1.517 23.969 1.00 88.88 174 GLY A CA 1
ATOM 1340 C C . GLY A 1 174 ? -13.686 0.124 24.192 1.00 88.88 174 GLY A C 1
ATOM 1341 O O . GLY A 1 174 ? -14.052 -0.199 25.319 1.00 88.88 174 GLY A O 1
ATOM 1342 N N . GLN A 1 175 ? -13.770 -0.715 23.157 1.00 90.00 175 GLN A N 1
ATOM 1343 C CA . GLN A 1 175 ? -14.209 -2.115 23.227 1.00 90.00 175 GLN A CA 1
ATOM 1344 C C . GLN A 1 175 ? -13.255 -3.021 22.442 1.00 90.00 175 GLN A C 1
ATOM 1346 O O . GLN A 1 175 ? -12.452 -2.542 21.649 1.00 90.00 175 GLN A O 1
ATOM 1351 N N . ASP A 1 176 ? -13.362 -4.338 22.631 1.00 92.94 176 ASP A N 1
ATOM 1352 C CA . ASP A 1 176 ? -12.527 -5.324 21.931 1.00 92.94 176 ASP A CA 1
ATOM 1353 C C . ASP A 1 176 ? -13.048 -5.703 20.533 1.00 92.94 176 ASP A C 1
ATOM 1355 O O . ASP A 1 176 ? -12.448 -6.547 19.875 1.00 92.94 176 ASP A O 1
ATOM 1359 N N . ARG A 1 177 ? -14.159 -5.114 20.075 1.00 94.06 177 ARG A N 1
ATOM 1360 C CA . ARG A 1 177 ? -14.823 -5.404 18.792 1.00 94.06 177 ARG A CA 1
ATOM 1361 C C . ARG A 1 177 ? -15.699 -4.237 18.342 1.00 94.06 177 ARG A C 1
ATOM 1363 O O . ARG A 1 177 ? -16.122 -3.421 19.158 1.00 94.06 177 ARG A O 1
ATOM 1370 N N . PHE A 1 178 ? -16.023 -4.186 17.054 1.00 95.00 178 PHE A N 1
ATOM 1371 C CA . PHE A 1 178 ? -16.990 -3.233 16.509 1.00 95.00 178 PHE A CA 1
ATOM 1372 C C . PHE A 1 178 ? -18.426 -3.770 16.588 1.00 95.00 178 PHE A C 1
ATOM 1374 O O . PHE A 1 178 ? -18.674 -4.977 16.547 1.00 95.00 178 PHE A O 1
ATOM 1381 N N . ASN A 1 179 ? -19.400 -2.862 16.637 1.00 93.25 179 ASN A N 1
ATOM 1382 C CA . ASN A 1 179 ? -20.800 -3.189 16.360 1.00 93.25 179 ASN A CA 1
ATOM 1383 C C . ASN A 1 179 ? -21.102 -3.066 14.851 1.00 93.25 179 ASN A C 1
ATOM 1385 O O . ASN A 1 179 ? -20.279 -2.581 14.070 1.00 93.25 179 ASN A O 1
ATOM 1389 N N . ARG A 1 180 ? -22.303 -3.488 14.428 1.00 91.12 180 ARG A N 1
ATOM 1390 C CA . ARG A 1 180 ? -22.719 -3.464 13.009 1.00 91.12 180 ARG A CA 1
ATOM 1391 C C . ARG A 1 180 ? -22.641 -2.070 12.391 1.00 91.12 180 ARG A C 1
ATOM 1393 O O . ARG A 1 180 ? -22.132 -1.912 11.284 1.00 91.12 180 ARG A O 1
ATOM 1400 N N . SER A 1 181 ? -23.098 -1.060 13.131 1.00 92.12 181 SER A N 1
ATOM 1401 C CA . SER A 1 181 ? -23.026 0.342 12.704 1.00 92.12 181 SER A CA 1
ATOM 1402 C C . SER A 1 181 ? -21.575 0.813 12.527 1.00 92.12 181 SER A C 1
ATOM 1404 O O . SER A 1 181 ? -21.252 1.465 11.538 1.00 92.12 181 SER A O 1
ATOM 1406 N N . GLY A 1 182 ? -20.675 0.424 13.432 1.00 92.94 182 GLY A N 1
ATOM 1407 C CA . GLY A 1 182 ? -19.247 0.727 13.373 1.00 92.94 182 GLY A CA 1
ATOM 1408 C C . GLY A 1 182 ? -18.590 0.160 12.119 1.00 92.94 182 GLY A C 1
ATOM 1409 O O . GLY A 1 182 ? -17.976 0.917 11.372 1.00 92.94 182 GLY A O 1
ATOM 1410 N N . ILE A 1 183 ? -18.796 -1.131 11.835 1.00 94.38 183 ILE A N 1
ATOM 1411 C CA . ILE A 1 183 ? -18.288 -1.773 10.610 1.00 94.38 183 ILE A CA 1
ATOM 1412 C C . ILE A 1 183 ? -18.839 -1.093 9.356 1.00 94.38 183 ILE A C 1
ATOM 1414 O O . ILE A 1 183 ? -18.071 -0.757 8.457 1.00 94.38 183 ILE A O 1
ATOM 1418 N N . SER A 1 184 ? -20.148 -0.821 9.306 1.00 92.69 184 SER A N 1
ATOM 1419 C CA . SER A 1 184 ? -20.768 -0.161 8.151 1.00 92.69 184 SER A CA 1
ATOM 1420 C C . SER A 1 184 ? -20.186 1.234 7.898 1.00 92.69 184 SER A C 1
ATOM 1422 O O . SER A 1 184 ? -19.867 1.567 6.757 1.00 92.69 184 SER A O 1
ATOM 1424 N N . ARG A 1 185 ? -19.982 2.038 8.948 1.00 94.06 185 ARG A N 1
ATOM 1425 C CA . ARG A 1 185 ? -19.412 3.386 8.813 1.00 94.06 185 ARG A CA 1
ATOM 1426 C C . ARG A 1 185 ? -17.925 3.366 8.451 1.00 94.06 185 ARG A C 1
ATOM 1428 O O . ARG A 1 185 ? -17.500 4.194 7.650 1.00 94.06 185 ARG A O 1
ATOM 1435 N N . ILE A 1 186 ? -17.144 2.427 8.993 1.00 94.94 186 ILE A N 1
ATOM 1436 C CA . ILE A 1 186 ? -15.739 2.227 8.597 1.00 94.94 186 ILE A CA 1
ATOM 1437 C C . ILE A 1 186 ? -15.668 1.823 7.123 1.00 94.94 186 ILE A C 1
ATOM 1439 O O . ILE A 1 186 ? -14.936 2.443 6.354 1.00 94.94 186 ILE A O 1
ATOM 1443 N N . GLY A 1 187 ? -16.480 0.844 6.712 1.00 92.06 187 GLY A N 1
ATOM 1444 C CA . GLY A 1 187 ? -16.591 0.420 5.319 1.00 92.06 187 GLY A CA 1
ATOM 1445 C C . GLY A 1 187 ? -16.962 1.576 4.391 1.00 92.06 187 GLY A C 1
ATOM 1446 O O . GLY A 1 187 ? -16.348 1.723 3.339 1.00 92.06 187 GLY A O 1
ATOM 1447 N N . PHE A 1 188 ? -17.891 2.447 4.802 1.00 90.31 188 PHE A N 1
ATOM 1448 C CA . PHE A 1 188 ? -18.254 3.648 4.048 1.00 90.31 188 PHE A CA 1
ATOM 1449 C C . PHE A 1 188 ? -17.073 4.614 3.873 1.00 90.31 188 PHE A C 1
ATOM 1451 O O . PHE A 1 188 ? -16.807 5.036 2.753 1.00 90.31 188 PHE A O 1
ATOM 1458 N N . VAL A 1 189 ? -16.330 4.931 4.942 1.00 91.38 189 VAL A N 1
ATOM 1459 C CA . VAL A 1 189 ? -15.159 5.831 4.868 1.00 91.38 189 VAL A CA 1
ATOM 1460 C C . VAL A 1 189 ? -14.058 5.264 3.967 1.00 91.38 189 VAL A C 1
ATOM 1462 O O . VAL A 1 189 ? -13.462 6.005 3.183 1.00 91.38 189 VAL A O 1
ATOM 1465 N N . LEU A 1 190 ? -13.821 3.952 4.041 1.00 91.06 190 LEU A N 1
ATOM 1466 C CA . LEU A 1 190 ? -12.836 3.246 3.216 1.00 91.06 190 LEU A CA 1
ATOM 1467 C C . LEU A 1 190 ? -13.286 3.032 1.759 1.00 91.06 190 LEU A C 1
ATOM 1469 O O . LEU A 1 190 ? -12.457 2.765 0.892 1.00 91.06 190 LEU A O 1
ATOM 1473 N N . SER A 1 191 ? -14.590 3.134 1.490 1.00 82.56 191 SER A N 1
ATOM 1474 C CA . SER A 1 191 ? -15.184 2.944 0.160 1.00 82.56 191 SER A CA 1
ATOM 1475 C C . SER A 1 191 ? -15.640 4.251 -0.485 1.00 82.56 191 SER A C 1
ATOM 1477 O O . SER A 1 191 ? -16.236 4.210 -1.559 1.00 82.56 191 SER A O 1
ATOM 1479 N N . ASN A 1 192 ? -15.409 5.410 0.139 1.00 77.12 192 ASN A N 1
ATOM 1480 C CA . ASN A 1 192 ? -15.854 6.697 -0.388 1.00 77.12 192 ASN A CA 1
ATOM 1481 C C . ASN A 1 192 ? -14.986 7.104 -1.593 1.00 77.12 192 ASN A C 1
ATOM 1483 O O . ASN A 1 192 ? -13.931 7.726 -1.465 1.00 77.12 192 ASN A O 1
ATOM 1487 N N . GLN A 1 193 ? -15.428 6.686 -2.782 1.00 60.50 193 GLN A N 1
ATOM 1488 C CA . GLN A 1 193 ? -14.596 6.594 -3.983 1.00 60.50 193 GLN A CA 1
ATOM 1489 C C . GLN A 1 193 ? -14.289 7.919 -4.672 1.00 60.50 193 GLN A C 1
ATOM 1491 O O . GLN A 1 193 ? -13.539 7.906 -5.646 1.00 60.50 193 GLN A O 1
ATOM 1496 N N . THR A 1 194 ? -14.850 9.044 -4.227 1.00 55.81 194 THR A N 1
ATOM 1497 C CA . THR A 1 194 ? -14.893 10.226 -5.091 1.00 55.81 194 THR A CA 1
ATOM 1498 C C . THR A 1 194 ? -13.497 10.741 -5.453 1.00 55.81 194 THR A C 1
ATOM 1500 O O . THR A 1 194 ? -13.345 11.210 -6.569 1.00 55.81 194 THR A O 1
ATOM 1503 N N . PHE A 1 195 ? -12.464 10.555 -4.612 1.00 57.34 195 PHE A N 1
ATOM 1504 C CA . PHE A 1 195 ? -11.065 10.903 -4.942 1.00 57.34 195 PHE A CA 1
ATOM 1505 C C . PHE A 1 195 ? -9.997 10.110 -4.146 1.00 57.34 195 PHE A C 1
ATOM 1507 O O . PHE A 1 195 ? -8.932 10.644 -3.842 1.00 57.34 195 PHE A O 1
ATOM 1514 N N . GLN A 1 196 ? -10.243 8.850 -3.763 1.00 71.19 196 GLN A N 1
ATOM 1515 C CA . GLN A 1 196 ? -9.226 8.055 -3.048 1.00 71.19 196 GLN A CA 1
ATOM 1516 C C . GLN A 1 196 ? -8.272 7.327 -4.018 1.00 71.19 196 GLN A C 1
ATOM 1518 O O . GLN A 1 196 ? -8.710 6.808 -5.046 1.00 71.19 196 GLN A O 1
ATOM 1523 N N . PRO A 1 197 ? -6.966 7.224 -3.713 1.00 79.88 197 PRO A N 1
ATOM 1524 C CA . PRO A 1 197 ? -6.007 6.501 -4.556 1.00 79.88 197 PRO A CA 1
ATOM 1525 C C . PRO A 1 197 ? -6.155 4.971 -4.473 1.00 79.88 197 PRO A C 1
ATOM 1527 O O . PRO A 1 197 ? -5.494 4.247 -5.216 1.00 79.88 197 PRO A O 1
ATOM 1530 N N . PHE A 1 198 ? -7.036 4.473 -3.602 1.00 86.50 198 PHE A N 1
ATOM 1531 C CA . PHE A 1 198 ? -7.305 3.056 -3.378 1.00 86.50 198 PHE A CA 1
ATOM 1532 C C . PHE A 1 198 ? -8.805 2.777 -3.197 1.00 86.50 198 PHE A C 1
ATOM 1534 O O . PHE A 1 198 ? -9.608 3.692 -2.992 1.00 86.50 198 PHE A O 1
ATOM 1541 N N . TYR A 1 199 ? -9.175 1.502 -3.261 1.00 88.25 199 TYR A N 1
ATOM 1542 C CA . TYR A 1 199 ? -10.449 0.978 -2.774 1.00 88.25 199 TYR A CA 1
ATOM 1543 C C . TYR A 1 199 ? -10.198 -0.137 -1.757 1.00 88.25 199 TYR A C 1
ATOM 1545 O O . TYR A 1 199 ? -9.133 -0.753 -1.750 1.00 88.25 199 TYR A O 1
ATOM 1553 N N . PHE A 1 200 ? -11.175 -0.388 -0.893 1.00 91.31 200 PHE A N 1
ATOM 1554 C CA . PHE A 1 200 ? -11.088 -1.399 0.153 1.00 91.31 200 PHE A CA 1
ATOM 1555 C C . PHE A 1 200 ? -12.094 -2.522 -0.096 1.00 91.31 200 PHE A C 1
ATOM 1557 O O . PHE A 1 200 ? -13.262 -2.257 -0.380 1.00 91.31 200 PHE A O 1
ATOM 1564 N N . ILE A 1 201 ? -11.643 -3.766 0.040 1.00 91.50 201 ILE A N 1
ATOM 1565 C CA . ILE A 1 201 ? -12.509 -4.943 0.122 1.00 91.50 201 ILE A CA 1
ATOM 1566 C C . ILE A 1 201 ? -12.356 -5.506 1.532 1.00 91.50 201 ILE A C 1
ATOM 1568 O O . ILE A 1 201 ? -11.275 -5.967 1.889 1.00 91.50 201 ILE A O 1
ATOM 1572 N N . GLY A 1 202 ? -13.420 -5.411 2.328 1.00 92.56 202 GLY A N 1
ATOM 1573 C CA . GLY A 1 202 ? -13.459 -5.938 3.690 1.00 92.56 202 GLY A CA 1
ATOM 1574 C C . GLY A 1 202 ? -13.861 -7.404 3.728 1.00 92.56 202 GLY A C 1
ATOM 1575 O O . GLY A 1 202 ? -14.725 -7.823 2.959 1.00 92.56 202 GLY A O 1
ATOM 1576 N N . ASP A 1 203 ? -13.256 -8.146 4.646 1.00 92.94 203 ASP A N 1
ATOM 1577 C CA . ASP A 1 203 ? -13.631 -9.522 4.948 1.00 92.94 203 ASP A CA 1
ATOM 1578 C C . ASP A 1 203 ? -14.925 -9.550 5.775 1.00 92.94 203 ASP A C 1
ATOM 1580 O O . ASP A 1 203 ? -15.294 -8.573 6.438 1.00 92.94 203 ASP A O 1
ATOM 1584 N N . ASP A 1 204 ? -15.604 -10.695 5.793 1.00 89.69 204 ASP A N 1
ATOM 1585 C CA . ASP A 1 204 ? -16.782 -10.875 6.637 1.00 89.69 204 ASP A CA 1
ATOM 1586 C C . ASP A 1 204 ? -16.424 -10.711 8.122 1.00 89.69 204 ASP A C 1
ATOM 1588 O O . ASP A 1 204 ? -15.630 -11.460 8.699 1.00 89.69 204 ASP A O 1
ATOM 1592 N N . TYR A 1 205 ? -17.049 -9.731 8.779 1.00 89.94 205 TYR A N 1
ATOM 1593 C CA . TYR A 1 205 ? -16.838 -9.487 10.203 1.00 89.94 205 TYR A CA 1
ATOM 1594 C C . TYR A 1 205 ? -17.809 -10.318 11.048 1.00 89.94 205 TYR A C 1
ATOM 1596 O O . TYR A 1 205 ? -18.972 -9.957 11.206 1.00 89.94 205 TYR A O 1
ATOM 1604 N N . GLY A 1 206 ? -17.342 -11.436 11.610 1.00 85.75 206 GLY A N 1
ATOM 1605 C CA . GLY A 1 206 ? -18.173 -12.350 12.411 1.00 85.75 206 GLY A CA 1
ATOM 1606 C C . GLY A 1 206 ? -18.289 -12.009 13.903 1.00 85.75 206 GLY A C 1
ATOM 1607 O O . GLY A 1 206 ? -19.133 -12.565 14.599 1.00 85.75 206 GLY A O 1
ATOM 1608 N N . TYR A 1 207 ? -17.464 -11.094 14.416 1.00 83.06 207 TYR A N 1
ATOM 1609 C CA . TYR A 1 207 ? -17.227 -10.938 15.858 1.00 83.06 207 TYR A CA 1
ATOM 1610 C C . TYR A 1 207 ? -18.003 -9.792 16.511 1.00 83.06 207 TYR A C 1
ATOM 1612 O O . TYR A 1 207 ? -17.527 -9.232 17.499 1.00 83.06 207 TYR A O 1
ATOM 1620 N N . PHE A 1 208 ? -19.168 -9.416 15.978 1.00 80.50 208 PHE A N 1
ATOM 1621 C CA . PHE A 1 208 ? -19.956 -8.295 16.498 1.00 80.50 208 PHE A CA 1
ATOM 1622 C C . PHE A 1 208 ? -20.195 -8.393 18.010 1.00 80.50 208 PHE A C 1
ATOM 1624 O O . PHE A 1 208 ? -20.409 -9.479 18.549 1.00 80.50 208 PHE A O 1
ATOM 1631 N N . ALA A 1 209 ? -20.194 -7.246 18.695 1.00 63.59 209 ALA A N 1
ATOM 1632 C CA . ALA A 1 209 ? -20.754 -7.177 20.042 1.00 63.59 209 ALA A CA 1
ATOM 1633 C C . ALA A 1 209 ? -22.222 -7.617 19.973 1.00 63.59 209 ALA A C 1
ATOM 1635 O O . ALA A 1 209 ? -22.978 -7.065 19.170 1.00 63.59 209 ALA A O 1
ATOM 1636 N N . GLU A 1 210 ? -22.607 -8.624 20.762 1.00 58.44 210 GLU A N 1
ATOM 1637 C CA . GLU A 1 210 ? -24.002 -9.049 20.849 1.00 58.44 210 GLU A CA 1
ATOM 1638 C C . GLU A 1 210 ? -24.862 -7.841 21.227 1.00 58.44 210 GLU A C 1
ATOM 1640 O O . GLU A 1 210 ? -24.718 -7.252 22.301 1.00 58.44 210 GLU A O 1
ATOM 1645 N N . GLU A 1 211 ? -25.777 -7.459 20.337 1.00 50.69 211 GLU A N 1
ATOM 1646 C CA . GLU A 1 211 ? -26.926 -6.688 20.773 1.00 50.69 211 GLU A CA 1
ATOM 1647 C C . GLU A 1 211 ? -27.741 -7.629 21.652 1.00 50.69 211 GLU A C 1
ATOM 1649 O O . GLU A 1 211 ? -28.273 -8.627 21.165 1.00 50.69 211 GLU A O 1
ATOM 1654 N N . VAL A 1 212 ? -27.831 -7.325 22.950 1.00 47.66 212 VAL A N 1
ATOM 1655 C CA . VAL A 1 212 ? -28.864 -7.903 23.811 1.00 47.66 212 VAL A CA 1
ATOM 1656 C C . VAL A 1 212 ? -30.169 -7.739 23.049 1.00 47.66 212 VAL A C 1
ATOM 1658 O O . VAL A 1 212 ? -30.618 -6.609 22.844 1.00 47.66 212 VAL A O 1
ATOM 1661 N N . SER A 1 213 ? -30.726 -8.848 22.567 1.00 40.69 213 SER A N 1
ATOM 1662 C CA . SER A 1 213 ? -31.907 -8.871 21.718 1.00 40.69 213 SER A CA 1
ATOM 1663 C C . SER A 1 213 ? -33.045 -8.155 22.441 1.00 40.69 213 SER A C 1
ATOM 1665 O O . SER A 1 213 ? -33.742 -8.743 23.271 1.00 40.69 213 SER A O 1
ATOM 1667 N N . ARG A 1 214 ? -33.240 -6.863 22.166 1.00 45.78 214 ARG A N 1
ATOM 1668 C CA . ARG A 1 214 ? -34.459 -6.167 22.560 1.00 45.78 214 ARG A CA 1
ATOM 1669 C C . ARG A 1 214 ? -35.536 -6.709 21.644 1.00 45.78 214 ARG A C 1
ATOM 1671 O O . ARG A 1 214 ? -35.654 -6.276 20.502 1.00 45.78 214 ARG A O 1
ATOM 1678 N N . GLY A 1 215 ? -36.242 -7.722 22.148 1.00 44.62 215 GLY A N 1
ATOM 1679 C CA . GLY A 1 215 ? -37.352 -8.371 21.470 1.00 44.62 215 GLY A CA 1
ATOM 1680 C C . GLY A 1 215 ? -38.236 -7.323 20.811 1.00 44.62 215 GLY A C 1
ATOM 1681 O O . GLY A 1 215 ? -38.714 -6.393 21.463 1.00 44.62 215 GLY A O 1
ATOM 1682 N N . THR A 1 216 ? -38.384 -7.443 19.499 1.00 43.41 216 THR A N 1
ATOM 1683 C CA . THR A 1 216 ? -39.261 -6.596 18.702 1.00 43.41 216 THR A CA 1
ATOM 1684 C C . THR A 1 216 ? -40.655 -6.718 19.310 1.00 43.41 216 THR A C 1
ATOM 1686 O O . THR A 1 216 ? -41.201 -7.818 19.383 1.00 43.41 216 THR A O 1
ATOM 1689 N N . SER A 1 217 ? -41.215 -5.630 19.848 1.00 55.44 217 SER A N 1
ATOM 1690 C CA . SER A 1 217 ? -42.532 -5.722 20.473 1.00 55.44 217 SER A CA 1
ATOM 1691 C C . SER A 1 217 ? -43.562 -6.003 19.377 1.00 55.44 217 SER A C 1
ATOM 1693 O O . SER A 1 217 ? -43.730 -5.228 18.432 1.00 55.44 217 SER A O 1
ATOM 1695 N N . ASN A 1 218 ? -44.270 -7.126 19.498 1.00 49.59 218 ASN A N 1
ATOM 1696 C CA . ASN A 1 218 ? -45.321 -7.551 18.566 1.00 49.59 218 ASN A CA 1
ATOM 1697 C C . ASN A 1 218 ? -46.448 -6.504 18.380 1.00 49.59 218 ASN A C 1
ATOM 1699 O O . ASN A 1 218 ? -47.305 -6.669 17.517 1.00 49.59 218 ASN A O 1
ATOM 1703 N N . GLY A 1 219 ? -46.457 -5.414 19.158 1.00 48.41 219 GLY A N 1
ATOM 1704 C CA . GLY A 1 219 ? -47.452 -4.344 19.087 1.00 48.41 219 GLY A CA 1
ATOM 1705 C C . GLY A 1 219 ? -47.371 -3.466 17.832 1.00 48.41 219 GLY A C 1
ATOM 1706 O O . GLY A 1 219 ? -48.407 -2.989 17.375 1.00 48.41 219 GLY A O 1
ATOM 1707 N N . ILE A 1 220 ? -46.190 -3.284 17.225 1.00 52.59 220 ILE A N 1
ATOM 1708 C CA . ILE A 1 220 ? -46.048 -2.428 16.025 1.00 52.59 220 ILE A CA 1
ATOM 1709 C C . ILE A 1 220 ? -46.669 -3.100 14.787 1.00 52.59 220 ILE A C 1
ATOM 1711 O O . ILE A 1 220 ? -47.302 -2.436 13.966 1.00 52.59 220 ILE A O 1
ATOM 1715 N N . ILE A 1 221 ? -46.560 -4.427 14.686 1.00 54.59 221 ILE A N 1
ATOM 1716 C CA . ILE A 1 221 ? -47.094 -5.207 13.558 1.00 54.59 221 ILE A CA 1
ATOM 1717 C C . ILE A 1 221 ? -48.631 -5.219 13.583 1.00 54.59 221 ILE A C 1
ATOM 1719 O O . ILE A 1 221 ? -49.273 -5.084 12.542 1.00 54.59 221 ILE A O 1
ATOM 1723 N N . ILE A 1 222 ? -49.231 -5.300 14.774 1.00 56.19 222 ILE A N 1
ATOM 1724 C CA . ILE A 1 222 ? -50.693 -5.288 14.936 1.00 56.19 222 ILE A CA 1
ATOM 1725 C C . ILE A 1 222 ? -51.271 -3.903 14.591 1.00 56.19 222 ILE A C 1
ATOM 1727 O O . ILE A 1 222 ? -52.300 -3.816 13.923 1.00 56.19 222 ILE A O 1
ATOM 1731 N N . GLY A 1 223 ? -50.589 -2.813 14.965 1.00 52.88 223 GLY A N 1
ATOM 1732 C CA . GLY A 1 223 ? -51.040 -1.448 14.665 1.00 52.88 223 GLY A CA 1
ATOM 1733 C C . GLY A 1 223 ? -51.078 -1.116 13.166 1.00 52.88 223 GLY A C 1
ATOM 1734 O O . GLY A 1 223 ? -52.037 -0.502 12.696 1.00 52.88 223 GLY A O 1
ATOM 1735 N N . ALA A 1 224 ? -50.081 -1.569 12.398 1.00 59.72 224 ALA A N 1
ATOM 1736 C CA . ALA A 1 224 ? -50.008 -1.317 10.956 1.00 59.72 224 ALA A CA 1
ATOM 1737 C C . ALA A 1 224 ? -51.100 -2.062 10.161 1.00 59.72 224 ALA A C 1
ATOM 1739 O O . ALA A 1 224 ? -51.689 -1.496 9.239 1.00 59.72 224 ALA A O 1
ATOM 1740 N N . ALA A 1 225 ? -51.424 -3.302 10.547 1.00 60.00 225 ALA A N 1
ATOM 1741 C CA . ALA A 1 225 ? -52.458 -4.098 9.883 1.00 60.00 225 ALA A CA 1
ATOM 1742 C C . ALA A 1 225 ? -53.874 -3.541 10.120 1.00 60.00 225 ALA A C 1
ATOM 1744 O O . ALA A 1 225 ? -54.684 -3.464 9.191 1.00 60.00 225 ALA A O 1
ATOM 1745 N N . VAL A 1 226 ? -54.168 -3.103 11.350 1.00 67.94 226 VAL A N 1
ATOM 1746 C CA . VAL A 1 226 ? -55.477 -2.527 11.696 1.00 67.94 226 VAL A CA 1
ATOM 1747 C C . VAL A 1 226 ? -55.663 -1.162 11.028 1.00 67.94 226 VAL A C 1
ATOM 1749 O O . VAL A 1 226 ? -56.709 -0.918 10.429 1.00 67.94 226 VAL A O 1
ATOM 1752 N N . GLY A 1 227 ? -54.637 -0.303 11.039 1.00 63.84 227 GLY A N 1
ATOM 1753 C CA . GLY A 1 227 ? -54.689 1.006 10.379 1.00 63.84 227 GLY A CA 1
ATOM 1754 C C . GLY A 1 227 ? -54.885 0.914 8.862 1.00 63.84 227 GLY A C 1
ATOM 1755 O O . GLY A 1 227 ? -55.720 1.628 8.305 1.00 63.84 227 GLY A O 1
ATOM 1756 N N . GLY A 1 228 ? -54.182 -0.010 8.196 1.00 65.31 228 GLY A N 1
ATOM 1757 C CA . GLY A 1 228 ? -54.341 -0.244 6.757 1.00 65.31 228 GLY A CA 1
ATOM 1758 C C . GLY A 1 228 ? -55.733 -0.762 6.382 1.00 65.31 228 GLY A C 1
ATOM 1759 O O . GLY A 1 228 ? -56.319 -0.307 5.403 1.00 65.31 228 GLY A O 1
ATOM 1760 N N . SER A 1 229 ? -56.303 -1.653 7.196 1.00 69.69 229 SER A N 1
ATOM 1761 C CA . SER A 1 229 ? -57.631 -2.234 6.947 1.00 69.69 229 SER A CA 1
ATOM 1762 C C . SER A 1 229 ? -58.754 -1.198 7.076 1.00 69.69 229 SER A C 1
ATOM 1764 O O . SER A 1 229 ? -59.673 -1.172 6.258 1.00 69.69 229 SER A O 1
ATOM 1766 N N . VAL A 1 230 ? -58.663 -0.304 8.067 1.00 75.12 230 VAL A N 1
ATOM 1767 C CA . VAL A 1 230 ? -59.632 0.789 8.259 1.00 75.12 230 VAL A CA 1
ATOM 1768 C C . VAL A 1 230 ? -59.562 1.795 7.111 1.00 75.12 230 VAL A C 1
ATOM 1770 O O . VAL A 1 230 ? -60.602 2.222 6.615 1.00 75.12 230 VAL A O 1
ATOM 1773 N N . LEU A 1 231 ? -58.358 2.140 6.646 1.00 72.94 231 LEU A N 1
ATOM 1774 C CA . LEU A 1 231 ? -58.186 3.063 5.524 1.00 72.94 231 LEU A CA 1
ATOM 1775 C C . LEU A 1 231 ? -58.799 2.501 4.231 1.00 72.94 231 LEU A C 1
ATOM 1777 O O . LEU A 1 231 ? -59.504 3.218 3.527 1.00 72.94 231 LEU A O 1
ATOM 1781 N N . VAL A 1 232 ? -58.589 1.211 3.947 1.00 76.25 232 VAL A N 1
ATOM 1782 C CA . VAL A 1 232 ? -59.180 0.538 2.778 1.00 76.25 232 VAL A CA 1
ATOM 1783 C C . VAL A 1 232 ? -60.708 0.497 2.870 1.00 76.25 232 VAL A C 1
ATOM 1785 O O . VAL A 1 232 ? -61.381 0.787 1.886 1.00 76.25 232 VAL A O 1
ATOM 1788 N N . LEU A 1 233 ? -61.271 0.205 4.046 1.00 76.19 233 LEU A N 1
ATOM 1789 C CA . LEU A 1 233 ? -62.724 0.215 4.253 1.00 76.19 233 LEU A CA 1
ATOM 1790 C C . LEU A 1 233 ? -63.336 1.610 4.063 1.00 76.19 233 LEU A C 1
ATOM 1792 O O . LEU A 1 233 ? -64.381 1.733 3.431 1.00 76.19 233 LEU A O 1
ATOM 1796 N N . LEU A 1 234 ? -62.683 2.662 4.564 1.00 76.69 234 LEU A N 1
ATOM 1797 C CA . LEU A 1 234 ? -63.136 4.043 4.366 1.00 76.69 234 LEU A CA 1
ATOM 1798 C C . LEU A 1 234 ? -63.088 4.455 2.890 1.00 76.69 234 LEU A C 1
ATOM 1800 O O . LEU A 1 234 ? -64.003 5.124 2.419 1.00 76.69 234 LEU A O 1
ATOM 1804 N N . LEU A 1 235 ? -62.060 4.026 2.153 1.00 77.06 235 LEU A N 1
ATOM 1805 C CA . LEU A 1 235 ? -61.942 4.288 0.716 1.00 77.06 235 LEU A CA 1
ATOM 1806 C C . LEU A 1 235 ? -63.009 3.548 -0.105 1.00 77.06 235 LEU A C 1
ATOM 1808 O O . LEU A 1 235 ? -63.489 4.096 -1.089 1.00 77.06 235 LEU A O 1
ATOM 1812 N N . LEU A 1 236 ? -63.409 2.341 0.308 1.00 77.56 236 LEU A N 1
ATOM 1813 C CA . LEU A 1 236 ? -64.471 1.569 -0.351 1.00 77.56 236 LEU A CA 1
ATOM 1814 C C . LEU A 1 236 ? -65.882 2.108 -0.077 1.00 77.56 236 LEU A C 1
ATOM 1816 O O . LEU A 1 236 ? -66.768 1.900 -0.894 1.00 77.56 236 LEU A O 1
ATOM 1820 N N . LEU A 1 237 ? -66.105 2.767 1.064 1.00 71.12 237 LEU A N 1
ATOM 1821 C CA . LEU A 1 237 ? -67.404 3.350 1.432 1.00 71.12 237 LEU A CA 1
ATOM 1822 C C . LEU A 1 237 ? -67.610 4.774 0.888 1.00 71.12 237 LEU A C 1
ATOM 1824 O O . LEU A 1 237 ? -68.734 5.269 0.901 1.00 71.12 237 LEU A O 1
ATOM 1828 N N . ALA A 1 238 ? -66.536 5.445 0.465 1.00 72.31 238 ALA A N 1
ATOM 1829 C CA . ALA A 1 238 ? -66.563 6.815 -0.046 1.00 72.31 238 ALA A CA 1
ATOM 1830 C C . ALA A 1 238 ? -66.643 6.915 -1.586 1.00 72.31 238 ALA A C 1
ATOM 1832 O O . ALA A 1 238 ? -66.670 8.032 -2.106 1.00 72.31 238 ALA A O 1
ATOM 1833 N N . GLY A 1 239 ? -66.659 5.783 -2.300 1.00 53.91 239 GLY A N 1
ATOM 1834 C CA . GLY A 1 239 ? -66.868 5.686 -3.753 1.00 53.91 239 GLY A CA 1
ATOM 1835 C C . GLY A 1 239 ? -68.193 5.020 -4.086 1.00 53.91 239 GLY A C 1
ATOM 1836 O O . GLY A 1 239 ? -68.771 5.395 -5.129 1.00 53.91 239 GLY A O 1
#

Radius of gyration: 27.33 Å; chains: 1; bounding box: 91×33×57 Å

Sequence (239 aa):
LSELQTVILRHNQLYGTLDIGSSYSNRLKLIDLQNNNISDFTPPSRENNITLILVHNPFCEKGGGEEYCTVPQGHQESNSTYSTPPNNCVPVHCSSDKLSSPNCTCAYPYVGTLFFRAPSFTDLGNSSIYTELETTLMLSFQSHHLPVDSVSLSNLTKNSADNLALSLKVFPSGQDRFNRSGISRIGFVLSNQTFQPFYFIGDDYGYFAEEVSRGTSNGIIIGAAVGGSVLVLLLLLAG

InterPro domains:
  IPR032675 Leucine-rich repeat domain superfamily [G3DSA:3.80.10.10] (1-129)

Organism: Davidia involucrata (NCBI:txid16924)

pLDDT: mean 82.22, std 14.33, range [40.69, 97.88]

Secondary structure (DSSP, 8-state):
-TT--EEE-TTS--EEEEE--S---TT--EEE--SSEEEEEE--SS----EEE-TTSHHHHTT--TTTSS--TTTS-------PPPSSSPPP--STT-EE-TTS-EE--EEEEEEEEEEPPS-TT-HHHHHHHHHHHHHHHHHTT--EEEEEEEEEEE-TTSEEEEEEEEEESSSSS--HHHHHHHHHHHH-TTS-SEEEEEPP---PPP-------THHHHHHHHHHHHHHHHHHH--

Foldseek 3Di:
DQQDAEAACEPVQDAEEDDPEADDHLNHAEYHHEHHAYQYYDDYPDPDNHQAAHANYNCVVVVHDPSNNDQPPLRPFDQAFDKDAADPDDADDDPDPWGQFSPNDTAQWFKWKKWFPDADDSPPNDNVVVVVVQVVLVVLCVVVVAQFDGKMWGRWDADPVNTTMIMMTTAGHPDRYAAPVRVVVSQCSQQVVPDDRIHIDTDDRPDHDDDPPPDDPPVVVVVVVVVVVVVVVVVVVVD